Protein AF-A0A257JCN0-F1 (afdb_monomer)

Radius of gyration: 18.9 Å; Cα contacts (8 Å, |Δi|>4): 172; chains: 1; bounding box: 42×59×47 Å

Foldseek 3Di:
DVVVVDDDDDQAQACQLVVQCVVCCVPQNNPVSLVVLLVVLLVLQLVLLQLLCCLVPVGRDPVSVVCSVCLPPPCSVVPLSLLSNLNSLLSNLNSVLSNCPVPDLVVSLVSLQVSLSNSSSSHVVSLVVSLVVVLVVLVVVDPDPVVSVVSSVSSCNVVVSVVVCLVPPPVVPVVVVPDDD

Sequence (181 aa):
LSQYYAFDWHVTGNLGADLLMLLLGPMLGTEKAAYLIAALIPPVMVWGIYRLSRALYGQVQAPAYVAIILVWSFTFHHGFINWWLGMALVFHVVAIWVDIRGAPVVWRSIYAFFAALLVWLCHTSAWGVLGLIVAGIGFAERKSFVRFCVSMLPWAAPILPMLIWRVTKGGGVLAQNWWPM

Solvent-accessible surface area (backbone atoms only — not comparable to full-atom values): 9775 Å² total; per-residue (Å²): 115,68,81,82,71,54,88,77,91,68,97,44,50,65,37,40,57,56,56,51,39,70,64,36,21,86,78,57,37,62,67,56,30,50,51,50,54,60,66,48,36,54,62,49,26,49,50,12,44,41,45,28,33,24,50,76,66,76,41,74,46,74,67,53,65,59,53,49,67,61,66,73,33,74,58,56,79,70,63,45,54,28,45,48,47,7,47,21,46,33,31,42,51,53,18,50,57,52,66,47,65,86,51,58,68,68,60,51,43,53,49,35,26,55,49,28,38,56,25,18,30,10,9,49,69,29,31,53,53,41,50,52,53,53,48,50,53,45,57,76,70,49,90,43,71,67,61,41,58,60,68,46,53,33,53,49,46,49,54,57,61,53,50,54,47,31,75,75,74,57,53,65,61,58,57,64,75,72,51,89,126

Secondary structure (DSSP, 8-state):
-GGGSS------TT-HHHHHHHHHHHHH-HHHHHHHHHHHHHHHHHHHHHHHHHHHHSS--HHHHHHGGGGG-HHHHTT-HHHHHHHHHHHHHHHHHHHTTTS-HHHHHHHHHHHHHHHHHH-HHHHHHHHHHHHHHHHHT-S-HHHHHHHHGGGGTTHHHHHHHHHHHTHHHHHHHHS--

pLDDT: mean 90.05, std 13.77, range [45.53, 98.69]

Structure (mmCIF, N/CA/C/O backbone):
data_AF-A0A257JCN0-F1
#
_entry.id   AF-A0A257JCN0-F1
#
loop_
_atom_site.group_PDB
_atom_site.id
_atom_site.type_symbol
_atom_site.label_atom_id
_atom_site.label_alt_id
_atom_site.label_comp_id
_atom_site.label_asym_id
_atom_site.label_entity_id
_atom_site.label_seq_id
_atom_site.pdbx_PDB_ins_code
_atom_site.Cartn_x
_atom_site.Cartn_y
_atom_site.Cartn_z
_atom_site.occupancy
_atom_site.B_iso_or_equiv
_atom_site.auth_seq_id
_atom_site.auth_comp_id
_atom_site.auth_asym_id
_atom_site.auth_atom_id
_atom_site.pdbx_PDB_model_num
ATOM 1 N N . LEU A 1 1 ? 23.794 18.287 -24.861 1.00 64.06 1 LEU A N 1
ATOM 2 C CA . LEU A 1 1 ? 22.548 17.479 -24.852 1.00 64.06 1 LEU A CA 1
ATOM 3 C C . LEU A 1 1 ? 22.565 16.394 -23.777 1.00 64.06 1 LEU A C 1
ATOM 5 O O . LEU A 1 1 ? 21.585 16.308 -23.057 1.00 64.06 1 LEU A O 1
ATOM 9 N N . SER A 1 2 ? 23.659 15.640 -23.596 1.00 60.66 2 SER A N 1
ATOM 10 C CA . SER A 1 2 ? 23.790 14.606 -22.545 1.00 60.66 2 SER A CA 1
ATOM 11 C C . SER A 1 2 ? 23.424 15.074 -21.130 1.00 60.66 2 SER A C 1
ATOM 13 O O . SER A 1 2 ? 22.807 14.318 -20.397 1.00 60.66 2 SER A O 1
ATOM 15 N N . GLN A 1 3 ? 23.711 16.328 -20.769 1.00 61.34 3 GLN A N 1
ATOM 16 C CA . GLN A 1 3 ? 23.328 16.910 -19.473 1.00 61.34 3 GLN A CA 1
ATOM 17 C C . GLN A 1 3 ? 21.808 16.962 -19.216 1.00 61.34 3 GLN A C 1
ATOM 19 O O . GLN A 1 3 ? 21.393 16.909 -18.069 1.00 61.34 3 GLN A O 1
ATOM 24 N N . TYR A 1 4 ? 20.981 17.043 -20.267 1.00 61.22 4 TYR A N 1
ATOM 25 C CA . TYR A 1 4 ? 19.513 17.027 -20.154 1.00 61.22 4 TYR A CA 1
ATOM 26 C C . TYR A 1 4 ? 18.938 15.603 -20.103 1.00 61.22 4 TYR A C 1
ATOM 28 O O . TYR A 1 4 ? 17.770 15.431 -19.776 1.00 61.22 4 TYR A O 1
ATOM 36 N N . TYR A 1 5 ? 19.756 14.596 -20.421 1.00 58.31 5 TYR A N 1
ATOM 37 C CA . TYR A 1 5 ? 19.429 13.169 -20.318 1.00 58.31 5 TYR A CA 1
ATOM 38 C C . TYR A 1 5 ? 20.211 12.480 -19.188 1.00 58.31 5 TYR A C 1
ATOM 40 O O . TYR A 1 5 ? 20.154 11.260 -19.048 1.00 58.31 5 TYR A O 1
ATOM 48 N N . ALA A 1 6 ? 20.969 13.247 -18.398 1.00 64.06 6 ALA A N 1
ATOM 49 C CA . ALA A 1 6 ? 21.682 12.737 -17.243 1.00 64.06 6 ALA A CA 1
ATOM 50 C C . ALA A 1 6 ? 20.665 12.406 -16.148 1.00 64.06 6 ALA A C 1
ATOM 52 O O . ALA A 1 6 ? 19.801 13.218 -15.817 1.00 64.06 6 ALA A O 1
ATOM 53 N N . PHE A 1 7 ? 20.759 11.197 -15.608 1.00 62.09 7 PHE A N 1
ATOM 54 C CA . PHE A 1 7 ? 19.850 10.726 -14.576 1.00 62.09 7 PHE A CA 1
ATOM 55 C C . PHE A 1 7 ? 20.178 11.415 -13.241 1.00 62.09 7 PHE A C 1
ATOM 57 O O . PHE A 1 7 ? 21.239 11.168 -12.667 1.00 62.09 7 PHE A O 1
ATOM 64 N N . ASP A 1 8 ? 19.283 12.272 -12.744 1.00 67.38 8 ASP A N 1
ATOM 65 C CA . ASP A 1 8 ? 19.373 12.875 -11.406 1.00 67.38 8 ASP A CA 1
ATOM 66 C C . ASP A 1 8 ? 18.420 12.119 -10.464 1.00 67.38 8 ASP A C 1
ATOM 68 O O . ASP A 1 8 ? 17.203 12.130 -10.650 1.00 67.38 8 ASP A O 1
ATOM 72 N N . TRP A 1 9 ? 18.978 11.398 -9.487 1.00 72.38 9 TRP A N 1
ATOM 73 C CA . TRP A 1 9 ? 18.198 10.584 -8.553 1.00 72.38 9 TRP A CA 1
ATOM 74 C C . TRP A 1 9 ? 17.480 11.467 -7.535 1.00 72.38 9 TRP A C 1
ATOM 76 O O . TRP A 1 9 ? 18.115 12.137 -6.716 1.00 72.38 9 TRP A O 1
ATOM 86 N N . HIS A 1 10 ? 16.149 11.373 -7.494 1.00 74.44 10 HIS A N 1
ATOM 87 C CA . HIS A 1 10 ? 15.343 11.982 -6.436 1.00 74.44 10 HIS A CA 1
ATOM 88 C C . HIS A 1 10 ? 14.407 10.972 -5.793 1.00 74.44 10 HIS A C 1
ATOM 90 O O . HIS A 1 10 ? 13.666 10.255 -6.463 1.00 74.44 10 HIS A O 1
ATOM 96 N N . VAL A 1 11 ? 14.387 10.980 -4.462 1.00 81.25 11 VAL A N 1
ATOM 97 C CA . VAL A 1 11 ? 13.398 10.230 -3.690 1.00 81.25 11 VAL A CA 1
ATOM 98 C C . VAL A 1 11 ? 12.061 10.957 -3.806 1.00 81.25 11 VAL A C 1
ATOM 100 O O . VAL A 1 11 ? 11.826 11.964 -3.140 1.00 81.25 11 VAL A O 1
ATOM 103 N N . THR A 1 12 ? 11.198 10.464 -4.690 1.00 84.50 12 THR A N 1
ATOM 104 C CA . THR A 1 12 ? 9.873 11.036 -4.960 1.00 84.50 12 THR A CA 1
ATOM 105 C C . THR A 1 12 ? 8.801 9.953 -4.912 1.00 84.50 12 THR A C 1
ATOM 107 O O . THR A 1 12 ? 9.095 8.760 -5.000 1.00 84.50 12 THR A O 1
ATOM 110 N N . GLY A 1 13 ? 7.539 10.363 -4.764 1.00 82.00 13 GLY A N 1
ATOM 111 C CA . GLY A 1 13 ? 6.402 9.444 -4.702 1.00 82.00 13 GLY A CA 1
ATOM 112 C C . GLY A 1 13 ? 5.951 8.944 -6.074 1.00 82.00 13 GLY A C 1
ATOM 113 O O . GLY A 1 13 ? 4.776 9.113 -6.410 1.00 82.00 13 GLY A O 1
ATOM 114 N N . ASN A 1 14 ? 6.904 8.444 -6.864 1.00 91.38 14 ASN A N 1
ATOM 115 C CA . ASN A 1 14 ? 6.740 7.832 -8.185 1.00 91.38 14 ASN A CA 1
ATOM 116 C C . ASN A 1 14 ? 7.995 7.019 -8.586 1.00 91.38 14 ASN A C 1
ATOM 118 O O . ASN A 1 14 ? 8.331 6.966 -9.761 1.00 91.38 14 ASN A O 1
ATOM 122 N N . LEU A 1 15 ? 8.724 6.459 -7.612 1.00 92.06 15 LEU A N 1
ATOM 123 C CA . LEU A 1 15 ? 10.021 5.789 -7.799 1.00 92.06 15 LEU A CA 1
ATOM 124 C C . LEU A 1 15 ? 9.916 4.251 -7.775 1.00 92.06 15 LEU A C 1
ATOM 126 O O . LEU A 1 15 ? 10.891 3.554 -8.036 1.00 92.06 15 LEU A O 1
ATOM 130 N N . GLY A 1 16 ? 8.760 3.690 -7.413 1.00 93.19 16 GLY A N 1
ATOM 131 C CA . GLY A 1 16 ? 8.606 2.249 -7.177 1.00 93.19 16 GLY A CA 1
ATOM 132 C C . GLY A 1 16 ? 9.030 1.380 -8.366 1.00 93.19 16 GLY A C 1
ATOM 133 O O . GLY A 1 16 ? 9.848 0.474 -8.213 1.00 93.19 16 GLY A O 1
ATOM 134 N N . ALA A 1 17 ? 8.510 1.673 -9.556 1.00 93.62 17 ALA A N 1
ATOM 135 C CA . ALA A 1 17 ? 8.853 0.962 -10.783 1.00 93.62 17 ALA A CA 1
ATOM 136 C C . ALA A 1 17 ? 10.321 1.173 -11.186 1.00 93.62 17 ALA A C 1
ATOM 138 O O . ALA A 1 17 ? 10.959 0.232 -11.654 1.00 93.62 17 ALA A O 1
ATOM 139 N N . ASP A 1 18 ? 10.881 2.361 -10.950 1.00 92.75 18 ASP A N 1
ATOM 140 C CA . ASP A 1 18 ? 12.287 2.669 -11.222 1.00 92.75 18 ASP A CA 1
ATOM 141 C C . ASP A 1 18 ? 13.232 1.853 -10.332 1.00 92.75 18 ASP A C 1
ATOM 143 O O . ASP A 1 18 ? 14.237 1.331 -10.810 1.00 92.75 18 ASP A O 1
ATOM 147 N N . LEU A 1 19 ? 12.890 1.659 -9.052 1.00 93.75 19 LEU A N 1
ATOM 148 C CA . LEU A 1 19 ? 13.652 0.782 -8.154 1.00 93.75 19 LEU A CA 1
ATOM 149 C C . LEU A 1 19 ? 13.601 -0.677 -8.615 1.00 93.75 19 LEU A C 1
ATOM 151 O O . LEU A 1 19 ? 14.616 -1.370 -8.583 1.00 93.75 19 LEU A O 1
ATOM 155 N N . LEU A 1 20 ? 12.441 -1.147 -9.083 1.00 95.00 20 LEU A N 1
ATOM 156 C CA . LEU A 1 20 ? 12.334 -2.480 -9.679 1.00 95.00 20 LEU A CA 1
ATOM 157 C C . LEU A 1 20 ? 13.158 -2.580 -10.967 1.00 95.00 20 LEU A C 1
ATOM 159 O O . LEU A 1 20 ? 13.796 -3.604 -11.203 1.00 95.00 20 LEU A O 1
ATOM 163 N N . MET A 1 21 ? 13.192 -1.520 -11.775 1.00 93.94 21 MET A N 1
ATOM 164 C CA . MET A 1 21 ? 14.004 -1.456 -12.986 1.00 93.94 21 MET A CA 1
ATOM 165 C C . MET A 1 21 ? 15.503 -1.465 -12.675 1.00 93.94 21 MET A C 1
ATOM 167 O O . MET A 1 21 ? 16.260 -2.125 -13.377 1.00 93.94 21 MET A O 1
ATOM 171 N N . LEU A 1 22 ? 15.942 -0.805 -11.601 1.00 92.75 22 LEU A N 1
ATOM 172 C CA . LEU A 1 22 ? 17.336 -0.849 -11.155 1.00 92.75 22 LEU A CA 1
ATOM 173 C C . LEU A 1 22 ? 17.783 -2.284 -10.833 1.00 92.75 22 LEU A C 1
ATOM 175 O O . LEU A 1 22 ? 18.927 -2.648 -11.096 1.00 92.75 22 LEU A O 1
ATOM 179 N N . LEU A 1 23 ? 16.874 -3.102 -10.295 1.00 93.06 23 LEU A N 1
ATOM 180 C CA . LEU A 1 23 ? 17.137 -4.502 -9.961 1.00 93.06 23 LEU A CA 1
ATOM 181 C C . LEU A 1 23 ? 17.033 -5.428 -11.183 1.00 93.06 23 LEU A C 1
ATOM 183 O O . LEU A 1 23 ? 17.902 -6.268 -11.400 1.00 93.06 23 LEU A O 1
ATOM 187 N N . LEU A 1 24 ? 15.973 -5.289 -11.981 1.00 94.56 24 LEU A N 1
ATOM 188 C CA . LEU A 1 24 ? 15.640 -6.222 -13.065 1.00 94.56 24 LEU A CA 1
ATOM 189 C C . LEU A 1 24 ? 16.265 -5.843 -14.412 1.00 94.56 24 LEU A C 1
ATOM 191 O O . LEU A 1 24 ? 16.551 -6.721 -15.228 1.00 94.56 24 LEU A O 1
ATOM 195 N N . GLY A 1 25 ? 16.489 -4.554 -14.655 1.00 93.69 25 GLY A N 1
ATOM 196 C CA . GLY A 1 25 ? 17.044 -4.014 -15.895 1.00 93.69 25 GLY A CA 1
ATOM 197 C C . GLY A 1 25 ? 18.409 -4.608 -16.254 1.00 93.69 25 GLY A C 1
ATOM 198 O O . GLY A 1 25 ? 18.555 -5.081 -17.381 1.00 93.69 25 GLY A O 1
ATOM 199 N N . PRO A 1 26 ? 19.383 -4.689 -15.324 1.00 94.31 26 PRO A N 1
ATOM 200 C CA . PRO A 1 26 ? 20.671 -5.333 -15.589 1.00 94.31 26 PRO A CA 1
ATOM 201 C C . PRO A 1 26 ? 20.565 -6.826 -15.938 1.00 94.31 26 PRO A C 1
ATOM 203 O O . PRO A 1 26 ? 21.426 -7.352 -16.635 1.00 94.31 26 PRO A O 1
ATOM 206 N N . MET A 1 27 ? 19.521 -7.513 -15.462 1.00 95.81 27 MET A N 1
ATOM 207 C CA . MET A 1 27 ? 19.345 -8.958 -15.650 1.00 95.81 27 MET A CA 1
ATOM 208 C C . MET A 1 27 ? 18.588 -9.306 -16.937 1.00 95.81 27 MET A C 1
ATOM 210 O O . MET A 1 27 ? 18.884 -10.312 -17.577 1.00 95.81 27 MET A O 1
ATOM 214 N N . LEU A 1 28 ? 17.582 -8.506 -17.299 1.00 95.38 28 LEU A N 1
ATOM 215 C CA . LEU A 1 28 ? 16.629 -8.824 -18.370 1.00 95.38 28 LEU A CA 1
ATOM 216 C C . LEU A 1 28 ? 16.710 -7.862 -19.563 1.00 95.38 28 LEU A C 1
ATOM 218 O O . LEU A 1 28 ? 16.151 -8.153 -20.622 1.00 95.38 28 LEU A O 1
ATOM 222 N N . GLY A 1 29 ? 17.391 -6.728 -19.402 1.00 94.69 29 GLY A N 1
ATOM 223 C CA . GLY A 1 29 ? 17.271 -5.571 -20.282 1.00 9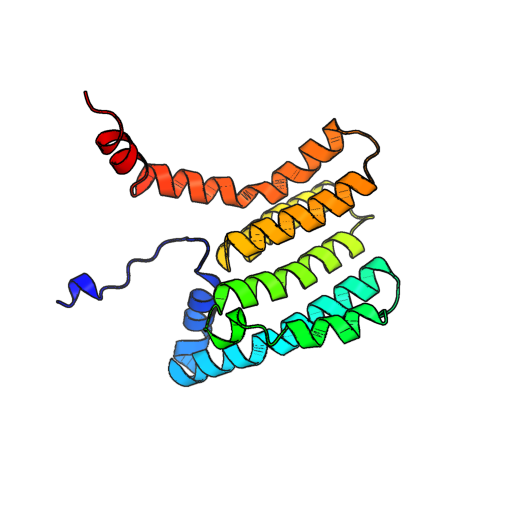4.69 29 GLY A CA 1
ATOM 224 C C . GLY A 1 29 ? 16.002 -4.761 -19.993 1.00 94.69 29 GLY A C 1
ATOM 225 O O . GLY A 1 29 ? 15.015 -5.275 -19.463 1.00 94.69 29 GLY A O 1
ATOM 226 N N . THR A 1 30 ? 16.022 -3.480 -20.363 1.00 91.88 30 THR A N 1
ATOM 227 C CA . THR A 1 30 ? 14.970 -2.505 -20.023 1.00 91.88 30 THR A CA 1
ATOM 228 C C . THR A 1 30 ? 13.579 -2.930 -20.493 1.00 91.88 30 THR A C 1
ATOM 230 O O . THR A 1 30 ? 12.626 -2.886 -19.721 1.00 91.88 30 THR A O 1
ATOM 233 N N . GLU A 1 31 ? 13.454 -3.377 -21.744 1.00 95.56 31 GLU A N 1
ATOM 234 C CA . GLU A 1 31 ? 12.159 -3.719 -22.341 1.00 95.56 31 GLU A CA 1
ATOM 235 C C . GLU A 1 31 ? 11.509 -4.934 -21.658 1.00 95.56 31 GLU A C 1
ATOM 237 O O . GLU A 1 31 ? 10.364 -4.865 -21.211 1.00 95.56 31 GLU A O 1
ATOM 242 N N . LYS A 1 32 ? 12.250 -6.039 -21.501 1.00 97.06 32 LYS A N 1
ATOM 243 C CA . LYS A 1 32 ? 11.726 -7.251 -20.851 1.00 97.06 32 LYS A CA 1
ATOM 244 C C . LYS A 1 32 ? 11.427 -7.018 -19.374 1.00 97.06 32 LYS A C 1
ATOM 246 O O . LYS A 1 32 ? 10.422 -7.524 -18.879 1.00 97.06 32 LYS A O 1
ATOM 251 N N . ALA A 1 33 ? 12.265 -6.247 -18.678 1.00 96.56 33 ALA A N 1
ATOM 252 C CA . ALA A 1 33 ? 12.007 -5.862 -17.296 1.00 96.56 33 ALA A CA 1
ATOM 253 C C . ALA A 1 33 ? 10.715 -5.039 -17.178 1.00 96.56 33 ALA A C 1
ATOM 255 O O . ALA A 1 33 ? 9.897 -5.323 -16.305 1.00 96.56 33 ALA A O 1
ATOM 256 N N . ALA A 1 34 ? 10.481 -4.082 -18.084 1.00 94.94 34 ALA A N 1
ATOM 257 C CA . ALA A 1 34 ? 9.262 -3.275 -18.090 1.00 94.94 34 ALA A CA 1
ATOM 258 C C . ALA A 1 34 ? 8.010 -4.136 -18.313 1.00 94.94 34 ALA A C 1
ATOM 260 O O . ALA A 1 34 ? 7.046 -4.021 -17.552 1.00 94.94 34 ALA A O 1
ATOM 261 N N . TYR A 1 35 ? 8.044 -5.047 -19.293 1.00 96.00 35 TYR A N 1
ATOM 262 C CA . TYR A 1 35 ? 6.941 -5.983 -19.526 1.00 96.00 35 TYR A CA 1
ATOM 263 C C . TYR A 1 35 ? 6.692 -6.891 -18.327 1.00 96.00 35 TYR A C 1
ATOM 265 O O . TYR A 1 35 ? 5.541 -7.083 -17.945 1.00 96.00 35 TYR A O 1
ATOM 273 N N . LEU A 1 36 ? 7.749 -7.423 -17.708 1.00 97.19 36 LEU A N 1
ATOM 274 C CA . LEU A 1 36 ? 7.618 -8.284 -16.537 1.00 97.19 36 LEU A CA 1
ATOM 275 C C . LEU A 1 36 ? 6.982 -7.535 -15.360 1.00 97.19 36 LEU A C 1
ATOM 277 O O . LEU A 1 36 ? 6.044 -8.046 -14.754 1.00 97.19 36 LEU A O 1
ATOM 281 N N . ILE A 1 37 ? 7.447 -6.318 -15.061 1.00 96.25 37 ILE A N 1
ATOM 282 C CA . ILE A 1 37 ? 6.874 -5.481 -13.998 1.00 96.25 37 ILE A CA 1
ATOM 283 C C . ILE A 1 37 ? 5.389 -5.225 -14.278 1.00 96.25 37 ILE A C 1
ATOM 285 O O . ILE A 1 37 ? 4.552 -5.481 -13.413 1.00 96.25 37 ILE A O 1
ATOM 289 N N . ALA A 1 38 ? 5.046 -4.780 -15.490 1.00 95.62 38 ALA A N 1
ATOM 290 C CA . ALA A 1 38 ? 3.661 -4.510 -15.869 1.00 95.62 38 ALA A CA 1
ATOM 291 C C . ALA A 1 38 ? 2.776 -5.766 -15.782 1.00 95.62 38 ALA A C 1
ATOM 293 O O . ALA A 1 38 ? 1.667 -5.700 -15.255 1.00 95.62 38 ALA A O 1
ATOM 294 N N . ALA A 1 39 ? 3.278 -6.918 -16.236 1.00 96.38 39 ALA A N 1
ATOM 295 C CA . ALA A 1 39 ? 2.556 -8.189 -16.220 1.00 96.38 39 ALA A CA 1
ATOM 296 C C . ALA A 1 39 ? 2.327 -8.738 -14.802 1.00 96.38 39 ALA A C 1
ATOM 298 O O . ALA A 1 39 ? 1.318 -9.399 -14.558 1.00 96.38 39 ALA A O 1
ATOM 299 N N . LEU A 1 40 ? 3.235 -8.465 -13.859 1.00 97.31 40 LEU A N 1
ATOM 300 C CA . LEU A 1 40 ? 3.129 -8.943 -12.478 1.00 97.31 40 LEU A CA 1
ATOM 301 C C . LEU A 1 40 ? 2.187 -8.104 -11.607 1.00 97.31 40 LEU A C 1
ATOM 303 O O . LEU A 1 40 ? 1.664 -8.616 -10.618 1.00 97.31 40 LEU A O 1
ATOM 307 N N . ILE A 1 41 ? 1.928 -6.842 -11.950 1.00 97.25 41 ILE A N 1
ATOM 308 C CA . ILE A 1 41 ? 1.086 -5.974 -11.115 1.00 97.25 41 ILE A CA 1
ATOM 309 C C . ILE A 1 41 ? -0.357 -6.499 -10.974 1.00 97.25 41 ILE A C 1
ATOM 311 O O . ILE A 1 41 ? -0.816 -6.602 -9.832 1.00 97.25 41 ILE A O 1
ATOM 315 N N . PRO A 1 42 ? -1.081 -6.883 -12.048 1.00 96.69 42 PRO A N 1
ATOM 316 C CA . PRO A 1 42 ? -2.436 -7.418 -11.923 1.00 96.69 42 PRO A CA 1
ATOM 317 C C . PRO A 1 42 ? -2.558 -8.650 -11.011 1.00 96.69 42 PRO A C 1
ATOM 319 O O . PRO A 1 42 ? -3.380 -8.605 -10.091 1.00 96.69 42 PRO A O 1
ATOM 322 N N . PRO A 1 43 ? -1.764 -9.734 -11.167 1.00 97.56 43 PRO A N 1
ATOM 323 C CA . PRO A 1 43 ? -1.883 -10.887 -10.277 1.00 97.56 43 PRO A CA 1
ATOM 324 C C . PRO A 1 43 ? -1.507 -10.556 -8.827 1.00 97.56 43 PRO A C 1
ATOM 326 O O . PRO A 1 43 ? -2.160 -11.061 -7.912 1.00 97.56 43 PRO A O 1
ATOM 329 N N . VAL A 1 44 ? -0.528 -9.671 -8.591 1.00 98.12 44 VAL A N 1
ATOM 330 C CA . VAL A 1 44 ? -0.209 -9.191 -7.234 1.00 98.12 44 VAL A CA 1
ATOM 331 C C . VAL A 1 44 ? -1.393 -8.423 -6.644 1.00 98.12 44 VAL A C 1
ATOM 333 O O . VAL A 1 44 ? -1.779 -8.673 -5.505 1.00 98.12 44 VAL A O 1
ATOM 336 N N . MET A 1 45 ? -2.045 -7.554 -7.420 1.00 98.06 45 MET A N 1
ATOM 337 C CA . MET A 1 45 ? -3.227 -6.831 -6.953 1.00 98.06 45 MET A CA 1
ATOM 338 C C . MET A 1 45 ? -4.389 -7.770 -6.616 1.00 98.06 45 MET A C 1
ATOM 340 O O . MET A 1 45 ? -4.976 -7.647 -5.541 1.00 98.06 45 MET A O 1
ATOM 344 N N . VAL A 1 46 ? -4.705 -8.725 -7.497 1.00 98.19 46 VAL A N 1
ATOM 345 C CA . VAL A 1 46 ? -5.762 -9.725 -7.264 1.00 98.19 46 VAL A CA 1
ATOM 346 C C . VAL A 1 46 ? -5.476 -10.516 -5.988 1.00 98.19 46 VAL A C 1
ATOM 348 O O . VAL A 1 46 ? -6.358 -10.690 -5.144 1.00 98.19 46 VAL A O 1
ATOM 351 N N . TRP A 1 47 ? -4.226 -10.935 -5.793 1.00 98.12 47 TRP A N 1
ATOM 352 C CA . TRP A 1 47 ? -3.818 -11.612 -4.569 1.00 98.12 47 TRP A CA 1
ATOM 353 C C . TRP A 1 47 ? -3.997 -10.727 -3.329 1.00 98.12 47 TRP A C 1
ATOM 355 O O . TRP A 1 47 ? -4.507 -11.197 -2.308 1.00 98.12 47 TRP A O 1
ATOM 365 N N . GLY A 1 48 ? -3.636 -9.447 -3.413 1.00 98.19 48 GLY A N 1
ATOM 366 C CA . GLY A 1 48 ? -3.869 -8.460 -2.361 1.00 98.19 48 GLY A CA 1
ATOM 367 C C . GLY A 1 48 ? -5.346 -8.323 -1.995 1.00 98.19 48 GLY A C 1
ATOM 368 O O . GLY A 1 48 ? -5.684 -8.386 -0.812 1.00 98.19 48 GLY A O 1
ATOM 369 N N . ILE A 1 49 ? -6.231 -8.206 -2.989 1.00 98.12 49 ILE A N 1
ATOM 370 C CA . ILE A 1 49 ? -7.689 -8.117 -2.798 1.00 98.12 49 ILE A CA 1
ATOM 371 C C . ILE A 1 49 ? -8.205 -9.346 -2.036 1.00 98.12 49 ILE A C 1
ATOM 373 O O . ILE A 1 49 ? -8.925 -9.215 -1.041 1.00 98.12 49 ILE A O 1
ATOM 377 N N . TYR A 1 50 ? -7.795 -10.548 -2.448 1.00 98.31 50 TYR A N 1
ATOM 378 C CA . TYR A 1 50 ? -8.197 -11.787 -1.778 1.00 98.31 50 TYR A CA 1
ATOM 379 C C . TYR A 1 50 ? -7.654 -11.880 -0.354 1.00 98.31 50 TYR A C 1
ATOM 381 O O . TYR A 1 50 ? -8.383 -12.280 0.557 1.00 98.31 50 TYR A O 1
ATOM 389 N N . ARG A 1 51 ? -6.395 -11.483 -0.136 1.00 98.12 51 ARG A N 1
ATOM 390 C CA . ARG A 1 51 ? -5.799 -11.429 1.203 1.00 98.12 51 ARG A CA 1
ATOM 391 C C . ARG A 1 51 ? -6.558 -10.479 2.119 1.00 98.12 51 ARG A C 1
ATOM 393 O O . ARG A 1 51 ? -6.869 -10.871 3.237 1.00 98.12 51 ARG A O 1
ATOM 400 N N . LEU A 1 52 ? -6.908 -9.284 1.646 1.00 97.56 52 LEU A N 1
ATOM 401 C CA . LEU A 1 52 ? -7.673 -8.321 2.434 1.00 97.56 52 LEU A CA 1
ATOM 402 C C . LEU A 1 52 ? -9.064 -8.855 2.791 1.00 97.56 52 LEU A C 1
ATOM 404 O O . LEU A 1 52 ? -9.481 -8.756 3.943 1.00 97.56 52 LEU A O 1
ATOM 408 N N . SER A 1 53 ? -9.764 -9.472 1.834 1.00 97.75 53 SER A N 1
ATOM 409 C CA . SER A 1 53 ? -11.062 -10.097 2.110 1.00 97.75 53 SER A CA 1
ATOM 410 C C . SER A 1 53 ? -10.952 -11.169 3.194 1.00 97.75 53 SER A C 1
ATOM 412 O O . SER A 1 53 ? -11.765 -11.199 4.115 1.00 97.75 53 SER A O 1
ATOM 414 N N . ARG A 1 54 ? -9.939 -12.039 3.111 1.00 97.69 54 ARG A N 1
ATOM 415 C CA . ARG A 1 54 ? -9.713 -13.084 4.117 1.00 97.69 54 ARG A CA 1
ATOM 416 C C . ARG A 1 54 ? -9.362 -12.504 5.482 1.00 97.69 54 ARG A C 1
ATOM 418 O O . ARG A 1 54 ? -9.883 -12.998 6.473 1.00 97.69 54 ARG A O 1
ATOM 425 N N . ALA A 1 55 ? -8.537 -11.463 5.531 1.00 96.88 55 ALA A N 1
ATOM 426 C CA . ALA A 1 55 ? -8.167 -10.800 6.778 1.00 96.88 55 ALA A CA 1
ATOM 427 C C . ALA A 1 55 ? -9.392 -10.191 7.487 1.00 96.88 55 ALA A 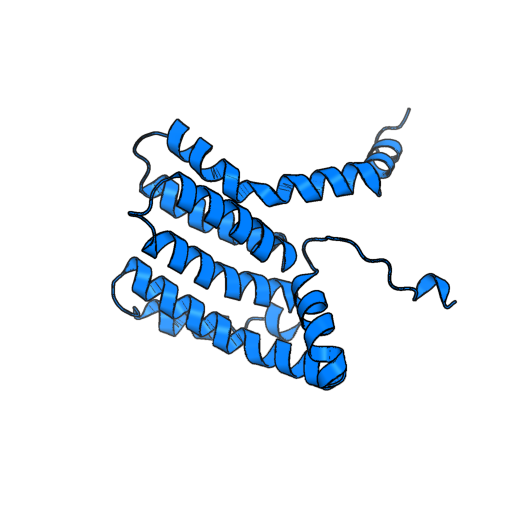C 1
ATOM 429 O O . ALA A 1 55 ? -9.512 -10.266 8.706 1.00 96.88 55 ALA A O 1
ATOM 430 N N . LEU A 1 56 ? -10.331 -9.614 6.727 1.00 94.88 56 LEU A N 1
ATOM 431 C CA . LEU A 1 56 ? -11.534 -8.985 7.284 1.00 94.88 56 LEU A CA 1
ATOM 432 C C . LEU A 1 56 ? -12.645 -9.984 7.639 1.00 94.88 56 LEU A C 1
ATOM 434 O O . LEU A 1 56 ? -13.346 -9.779 8.626 1.00 94.88 56 LEU A O 1
ATOM 438 N N . TYR A 1 57 ? -12.827 -11.037 6.838 1.00 95.62 57 TYR A N 1
ATOM 439 C CA . TYR A 1 57 ? -14.017 -11.898 6.907 1.00 95.62 57 TYR A CA 1
ATOM 440 C C . TYR A 1 57 ? -13.720 -13.393 7.099 1.00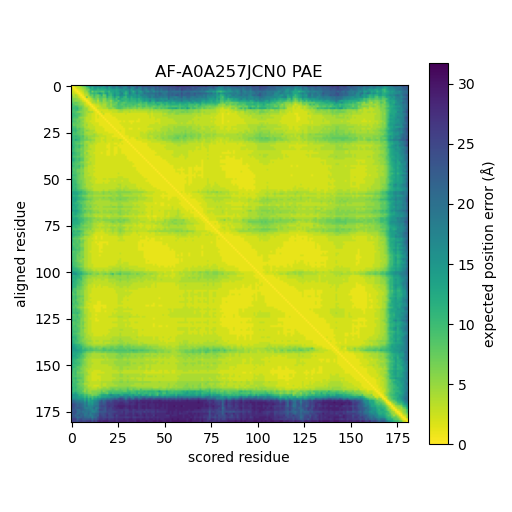 95.62 57 TYR A C 1
ATOM 442 O O . TYR A 1 57 ? -14.637 -14.208 7.028 1.00 95.62 57 TYR A O 1
ATOM 450 N N . GLY A 1 58 ? -12.456 -13.792 7.252 1.00 96.75 58 GLY A N 1
ATOM 451 C CA . GLY A 1 58 ? -12.018 -15.194 7.347 1.00 96.75 58 GLY A CA 1
ATOM 452 C C . GLY A 1 58 ? -12.019 -15.971 6.021 1.00 96.75 58 GLY A C 1
ATOM 453 O O . GLY A 1 58 ? -11.386 -17.020 5.920 1.00 96.75 58 GLY A O 1
ATOM 454 N N . GLN A 1 59 ? -12.668 -15.450 4.976 1.00 96.69 59 GLN A N 1
ATOM 455 C CA . GLN A 1 59 ? -12.789 -16.073 3.653 1.00 96.69 59 GLN A CA 1
ATOM 456 C C . GLN A 1 59 ? -12.814 -15.028 2.525 1.00 96.69 59 GLN A C 1
ATOM 458 O O . GLN A 1 59 ? -12.979 -13.828 2.766 1.00 96.69 59 GLN A O 1
ATOM 463 N N . VAL A 1 60 ? -12.633 -15.473 1.277 1.00 97.69 60 VAL A N 1
ATOM 464 C CA . VAL A 1 60 ? -12.766 -14.599 0.101 1.00 97.69 60 VAL A CA 1
ATOM 465 C C . VAL A 1 60 ? -14.254 -14.424 -0.201 1.00 97.69 60 VAL A C 1
ATOM 467 O O . VAL A 1 60 ? -14.938 -15.380 -0.546 1.00 97.69 60 VAL A O 1
ATOM 470 N N . GLN A 1 61 ? -14.760 -13.206 -0.029 1.00 97.00 61 GLN A N 1
ATOM 471 C CA . GLN A 1 61 ? -16.175 -12.883 -0.198 1.00 97.00 61 GLN A CA 1
ATOM 472 C C . GLN A 1 61 ? -16.514 -12.630 -1.671 1.00 97.00 61 GLN A C 1
ATOM 474 O O . GLN A 1 61 ? -15.662 -12.181 -2.437 1.00 97.00 61 GLN A O 1
ATOM 479 N N . ALA A 1 62 ? -17.781 -12.831 -2.056 1.00 96.38 62 ALA A N 1
ATOM 480 C CA . ALA A 1 62 ? -18.270 -12.586 -3.420 1.00 96.38 62 ALA A CA 1
ATOM 481 C C . ALA A 1 62 ? -17.835 -11.221 -4.017 1.00 96.38 62 ALA A C 1
ATOM 483 O O . ALA A 1 62 ? -17.350 -11.206 -5.151 1.00 96.38 62 ALA A O 1
ATOM 484 N N . PRO A 1 63 ? -17.884 -10.087 -3.279 1.00 95.31 63 PRO A N 1
ATOM 485 C CA . PRO A 1 63 ? -17.437 -8.796 -3.809 1.00 95.31 63 PRO A CA 1
ATOM 486 C C . PRO A 1 63 ? -15.953 -8.748 -4.194 1.00 95.31 63 PRO A C 1
ATOM 488 O O . PRO A 1 63 ? -15.588 -7.999 -5.095 1.00 95.31 63 PRO A O 1
ATOM 491 N N . ALA A 1 64 ? -15.093 -9.551 -3.558 1.00 95.50 64 ALA A N 1
ATOM 492 C CA . ALA A 1 64 ? -13.671 -9.606 -3.892 1.00 95.50 64 ALA A CA 1
ATOM 493 C C . ALA A 1 64 ? -13.442 -10.194 -5.293 1.00 95.50 64 ALA A C 1
ATOM 495 O O . ALA A 1 64 ? -12.553 -9.737 -6.006 1.00 95.50 64 ALA A O 1
ATOM 496 N N . TYR A 1 65 ? -14.273 -11.155 -5.708 1.00 94.94 65 TYR A N 1
ATOM 497 C CA . TYR A 1 65 ? -14.246 -11.699 -7.066 1.00 94.94 65 TYR A CA 1
ATOM 498 C C . TYR A 1 65 ? -14.763 -10.690 -8.089 1.00 94.94 65 TYR A C 1
ATOM 500 O O . TYR A 1 65 ? -14.203 -10.585 -9.170 1.00 94.94 65 TYR A O 1
ATOM 508 N N . VAL A 1 66 ? -15.786 -9.901 -7.751 1.00 95.06 66 VAL A N 1
ATOM 509 C CA . VAL A 1 66 ? -16.285 -8.838 -8.642 1.00 95.06 66 VAL A CA 1
ATOM 510 C C . VAL A 1 66 ? -15.239 -7.731 -8.816 1.00 95.06 66 VAL A C 1
ATOM 512 O O . VAL A 1 66 ? -15.031 -7.238 -9.924 1.00 95.06 66 VAL A O 1
ATOM 515 N N . ALA A 1 67 ? -14.530 -7.376 -7.741 1.00 93.94 67 ALA A N 1
ATOM 516 C CA . ALA A 1 67 ? -13.516 -6.325 -7.752 1.00 93.94 67 ALA A CA 1
ATOM 517 C C . ALA A 1 67 ? -12.354 -6.601 -8.720 1.00 93.94 67 ALA A C 1
ATOM 519 O O . ALA A 1 67 ? -11.737 -5.646 -9.190 1.00 93.94 67 ALA A O 1
ATOM 520 N N . ILE A 1 68 ? -12.072 -7.866 -9.067 1.00 94.25 68 ILE A N 1
ATOM 521 C CA . ILE A 1 68 ? -10.980 -8.184 -9.996 1.00 94.25 68 ILE A CA 1
ATOM 522 C C . ILE A 1 68 ? -11.213 -7.548 -11.368 1.00 94.25 68 ILE A C 1
ATOM 524 O O . ILE A 1 68 ? -10.257 -7.103 -11.976 1.00 94.25 68 ILE A O 1
ATOM 528 N N . ILE A 1 69 ? -12.458 -7.397 -11.833 1.00 92.88 69 ILE A N 1
ATOM 529 C CA . ILE A 1 69 ? -12.756 -6.786 -13.142 1.00 92.88 69 ILE A CA 1
ATOM 530 C C . ILE A 1 69 ? -12.193 -5.357 -13.217 1.00 92.88 69 ILE A C 1
ATOM 532 O O . ILE A 1 69 ? -11.714 -4.917 -14.261 1.00 92.88 69 ILE A O 1
ATOM 536 N N . LEU A 1 70 ? -12.172 -4.652 -12.083 1.00 92.88 70 LEU A N 1
ATOM 537 C CA . LEU A 1 70 ? -11.660 -3.289 -11.984 1.00 92.88 70 LEU A CA 1
ATOM 538 C C . LEU A 1 70 ? -10.133 -3.211 -12.045 1.00 92.88 70 LEU A C 1
ATOM 540 O O . LEU A 1 70 ? -9.616 -2.112 -12.217 1.00 92.88 70 LEU A O 1
ATOM 544 N N . VAL A 1 71 ? -9.410 -4.333 -11.939 1.00 94.25 71 VAL A N 1
ATOM 545 C CA . VAL A 1 71 ? -7.942 -4.364 -12.056 1.00 94.25 71 VAL A CA 1
ATOM 546 C C . VAL A 1 71 ? -7.488 -3.998 -13.480 1.00 94.25 71 VAL A C 1
ATOM 548 O O . VAL A 1 71 ? -6.400 -3.472 -13.678 1.00 94.25 71 VAL A O 1
ATOM 551 N N . TRP A 1 72 ? -8.356 -4.166 -14.478 1.00 91.00 72 TRP A N 1
ATOM 552 C CA . TRP A 1 72 ? -8.115 -3.782 -15.872 1.00 91.00 72 TRP A CA 1
ATOM 553 C C . TRP A 1 72 ? -8.702 -2.400 -16.183 1.00 91.00 72 TRP A C 1
ATOM 555 O O . TRP A 1 72 ? -9.314 -2.175 -17.225 1.00 91.00 72 TRP A O 1
ATOM 565 N N . SER A 1 73 ? -8.555 -1.453 -15.258 1.00 90.94 73 SER A N 1
ATOM 566 C CA . SER A 1 73 ? -9.136 -0.118 -15.409 1.00 90.94 73 SER A CA 1
ATOM 567 C C . SER A 1 73 ? -8.429 0.714 -16.493 1.00 90.94 73 SER A C 1
ATOM 569 O O . SER A 1 73 ? -7.325 0.397 -16.949 1.00 90.94 73 SER A O 1
ATOM 571 N N . PHE A 1 74 ? -9.060 1.826 -16.881 1.00 91.31 74 PHE A N 1
ATOM 572 C CA . PHE A 1 74 ? -8.490 2.842 -17.770 1.00 91.31 74 PHE A CA 1
ATOM 573 C C . PHE A 1 74 ? -7.051 3.229 -17.391 1.00 91.31 74 PHE A C 1
ATOM 575 O O . PHE A 1 74 ? -6.186 3.311 -18.262 1.00 91.31 74 PHE A O 1
ATOM 582 N N . THR A 1 75 ? -6.770 3.433 -16.099 1.00 90.19 75 THR A N 1
ATOM 583 C CA . THR A 1 75 ? -5.448 3.903 -15.660 1.00 90.19 75 THR A CA 1
ATOM 584 C C . THR A 1 75 ? -4.371 2.831 -15.812 1.00 90.19 75 THR A C 1
ATOM 586 O O . THR A 1 75 ? -3.204 3.173 -15.975 1.00 90.19 75 THR A O 1
ATOM 589 N N . PHE A 1 76 ? -4.729 1.542 -15.801 1.00 90.50 76 PHE A N 1
ATOM 590 C CA . PHE A 1 76 ? -3.754 0.476 -16.053 1.00 90.50 76 PHE A CA 1
ATOM 591 C C . PHE A 1 76 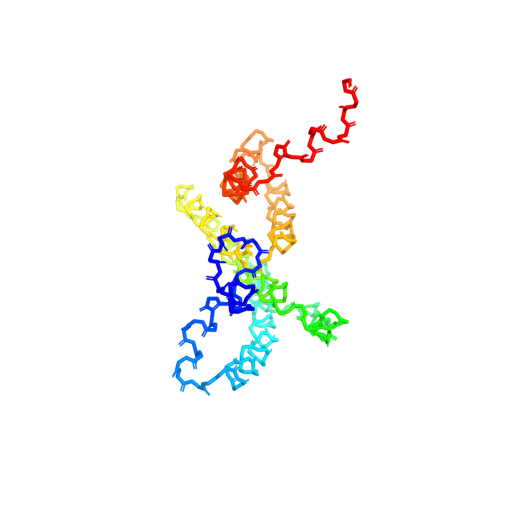? -3.349 0.484 -17.525 1.00 90.50 76 PHE A C 1
ATOM 593 O O . PHE A 1 76 ? -2.165 0.524 -17.850 1.00 90.50 76 PHE A O 1
ATOM 600 N N . HIS A 1 77 ? -4.345 0.563 -18.411 1.00 90.38 77 HIS A N 1
ATOM 601 C CA . HIS A 1 77 ? -4.142 0.606 -19.859 1.00 90.38 77 HIS A CA 1
ATOM 602 C C . HIS A 1 77 ? -3.347 1.831 -20.329 1.00 90.38 77 HIS A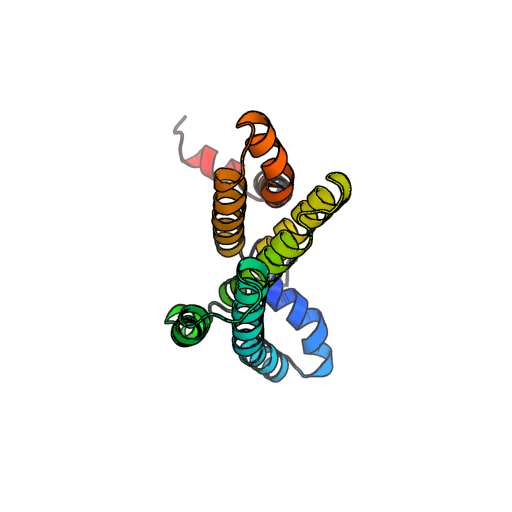 C 1
ATOM 604 O O . HIS A 1 77 ? -2.665 1.757 -21.344 1.00 90.38 77 HIS A O 1
ATOM 610 N N . HIS A 1 78 ? -3.391 2.937 -19.583 1.00 92.12 78 HIS A N 1
ATOM 611 C CA . HIS A 1 78 ? -2.628 4.153 -19.887 1.00 92.12 78 HIS A CA 1
ATOM 612 C C . HIS A 1 78 ? -1.235 4.189 -19.237 1.00 92.12 78 HIS A C 1
ATOM 614 O O . HIS A 1 78 ? -0.582 5.228 -19.246 1.00 92.12 78 HIS A O 1
ATOM 620 N N . GLY A 1 79 ? -0.763 3.077 -18.664 1.00 91.50 79 GLY A N 1
ATOM 621 C CA . GLY A 1 79 ? 0.619 2.961 -18.200 1.00 91.50 79 GLY A CA 1
ATOM 622 C C . GLY A 1 79 ? 0.917 3.670 -16.878 1.00 91.50 79 GLY A C 1
ATOM 623 O O . GLY A 1 79 ? 2.078 3.957 -16.595 1.00 91.50 79 GLY A O 1
ATOM 624 N N . PHE A 1 80 ? -0.086 3.916 -16.023 1.00 93.19 80 PHE A N 1
ATOM 625 C CA . PHE A 1 80 ? 0.124 4.448 -14.667 1.00 93.19 80 PHE A CA 1
ATOM 626 C C . PHE A 1 80 ? 0.705 3.374 -13.718 1.00 93.19 80 PHE A C 1
ATOM 628 O O . PHE A 1 80 ? 0.152 3.082 -12.657 1.00 93.19 80 PHE A O 1
ATOM 635 N N . ILE A 1 81 ? 1.826 2.759 -14.107 1.00 94.38 81 ILE A N 1
ATOM 636 C CA . ILE A 1 81 ? 2.432 1.574 -13.480 1.00 94.38 81 ILE A CA 1
ATOM 637 C C . ILE A 1 81 ? 2.713 1.790 -11.995 1.00 94.38 81 ILE A C 1
ATOM 639 O O . ILE A 1 81 ? 2.375 0.941 -11.178 1.00 94.38 81 ILE A O 1
ATOM 643 N N . ASN A 1 82 ? 3.261 2.944 -11.625 1.00 95.94 82 ASN A N 1
ATOM 644 C CA . ASN A 1 82 ? 3.573 3.279 -10.237 1.00 95.94 82 ASN A CA 1
ATOM 645 C C . ASN A 1 82 ? 2.323 3.400 -9.349 1.00 95.94 82 ASN A C 1
ATOM 647 O O . ASN A 1 82 ? 2.301 2.881 -8.232 1.00 95.94 82 ASN A O 1
ATOM 651 N N . TRP A 1 83 ? 1.250 4.016 -9.858 1.00 96.12 83 TRP A N 1
ATOM 652 C CA . TRP A 1 83 ? -0.049 4.043 -9.178 1.00 96.12 83 TRP A CA 1
ATOM 653 C C . TRP A 1 83 ? -0.593 2.629 -8.966 1.00 96.12 83 TRP A C 1
ATOM 655 O O . TRP A 1 83 ? -1.015 2.291 -7.861 1.00 96.12 83 TRP A O 1
ATOM 665 N N . TRP A 1 84 ? -0.539 1.786 -9.997 1.00 96.94 84 TRP A N 1
ATOM 666 C CA . TRP A 1 84 ? -1.037 0.413 -9.936 1.00 96.94 84 TRP A CA 1
ATOM 667 C C . TRP A 1 84 ? -0.214 -0.487 -9.016 1.00 96.94 84 TRP A C 1
ATOM 669 O O . TRP A 1 84 ? -0.788 -1.243 -8.232 1.00 96.94 84 TRP A O 1
ATOM 679 N N . LEU A 1 85 ? 1.111 -0.351 -9.042 1.00 97.75 85 LEU A N 1
ATOM 680 C CA . LEU A 1 85 ? 2.015 -0.990 -8.090 1.00 97.75 85 LEU A CA 1
ATOM 681 C C . LEU A 1 85 ? 1.691 -0.548 -6.656 1.00 97.75 85 LEU A C 1
ATOM 683 O O . LEU A 1 85 ? 1.530 -1.389 -5.772 1.00 97.75 85 LEU A O 1
ATOM 687 N N . GLY A 1 86 ? 1.514 0.757 -6.434 1.00 97.94 86 GLY A N 1
ATOM 688 C CA . GLY A 1 86 ? 1.118 1.310 -5.140 1.00 97.94 86 GLY A CA 1
ATOM 689 C C . GLY A 1 86 ? -0.222 0.757 -4.651 1.00 97.94 86 GLY A C 1
ATOM 690 O O . GLY A 1 86 ? -0.322 0.324 -3.507 1.00 97.94 86 GLY A O 1
ATOM 691 N N . MET A 1 87 ? -1.237 0.697 -5.515 1.00 98.00 87 MET A N 1
ATOM 692 C CA . MET A 1 87 ? -2.546 0.123 -5.188 1.00 98.00 87 MET A CA 1
ATOM 693 C C . MET A 1 87 ? -2.481 -1.378 -4.892 1.00 98.00 87 MET A C 1
ATOM 695 O O . MET A 1 87 ? -3.149 -1.847 -3.971 1.00 98.00 87 MET A O 1
ATOM 699 N N . ALA A 1 88 ? -1.649 -2.136 -5.611 1.00 98.06 88 ALA A N 1
ATOM 700 C CA . ALA A 1 88 ? -1.445 -3.554 -5.329 1.00 98.06 88 ALA A CA 1
ATOM 701 C C . ALA A 1 88 ? -0.853 -3.742 -3.922 1.00 98.06 88 ALA A C 1
ATOM 703 O O . ALA A 1 88 ? -1.337 -4.559 -3.133 1.00 98.06 88 ALA A O 1
ATOM 704 N N . LEU A 1 89 ? 0.133 -2.913 -3.566 1.00 98.50 89 LEU A N 1
ATOM 705 C CA . LEU A 1 89 ? 0.715 -2.889 -2.227 1.00 98.50 89 LEU A CA 1
ATOM 706 C C . LEU A 1 89 ? -0.282 -2.436 -1.157 1.00 98.50 89 LEU A C 1
ATOM 708 O O . LEU A 1 89 ? -0.277 -3.022 -0.079 1.00 98.50 89 LEU A O 1
ATOM 712 N N . VAL A 1 90 ? -1.161 -1.464 -1.431 1.00 98.69 90 VAL A N 1
ATOM 713 C CA . VAL A 1 90 ? -2.194 -1.008 -0.479 1.00 98.69 90 VAL A CA 1
ATOM 714 C C . VAL A 1 90 ? -3.013 -2.187 0.035 1.00 98.69 90 VAL A C 1
ATOM 716 O O . VAL A 1 90 ? -3.156 -2.342 1.246 1.00 98.69 90 VAL A O 1
ATOM 719 N N . PHE A 1 91 ? -3.503 -3.062 -0.848 1.00 98.44 91 PHE A N 1
ATOM 720 C CA . PHE A 1 91 ? -4.308 -4.208 -0.419 1.00 98.44 91 PHE A CA 1
ATOM 721 C C . PHE A 1 91 ? -3.531 -5.169 0.483 1.00 98.44 91 PHE A C 1
ATOM 723 O O . PHE A 1 91 ? -4.049 -5.608 1.511 1.00 98.44 91 PHE A O 1
ATOM 730 N N . HIS A 1 92 ? -2.271 -5.456 0.149 1.00 98.69 92 HIS A N 1
ATOM 731 C CA . HIS A 1 92 ? -1.404 -6.263 1.006 1.00 98.69 92 HIS A CA 1
ATOM 732 C C . HIS A 1 92 ? -1.130 -5.593 2.349 1.00 98.69 92 HIS A C 1
ATOM 734 O O . HIS A 1 92 ? -1.148 -6.263 3.381 1.00 98.69 92 HIS A O 1
ATOM 740 N N . VAL A 1 93 ? -0.896 -4.282 2.339 1.00 98.69 93 VAL A N 1
ATOM 741 C CA . VAL A 1 93 ? -0.581 -3.521 3.541 1.00 98.69 93 VAL A CA 1
ATOM 742 C C . VAL A 1 93 ? -1.765 -3.501 4.498 1.00 98.69 93 VAL A C 1
ATOM 744 O O . VAL A 1 93 ? -1.622 -3.796 5.684 1.00 98.69 93 VAL A O 1
ATOM 747 N N . VAL A 1 94 ? -2.958 -3.217 3.981 1.00 98.50 94 VAL A N 1
ATOM 748 C CA . VAL A 1 94 ? -4.179 -3.211 4.789 1.00 98.50 94 VAL A CA 1
ATOM 749 C C . VAL A 1 94 ? -4.492 -4.620 5.301 1.00 98.50 94 VAL A C 1
ATOM 751 O O . VAL A 1 94 ? -4.863 -4.760 6.463 1.00 98.50 94 VAL A O 1
ATOM 754 N N . ALA A 1 95 ? -4.290 -5.668 4.493 1.00 98.38 95 ALA A N 1
ATOM 755 C CA . ALA A 1 95 ? -4.485 -7.047 4.945 1.00 98.38 95 ALA A CA 1
ATOM 756 C C . ALA A 1 95 ? -3.581 -7.383 6.142 1.00 98.38 95 ALA A C 1
ATOM 758 O O . ALA A 1 95 ? -4.068 -7.829 7.175 1.00 98.38 95 ALA A O 1
ATOM 759 N N . ILE A 1 96 ? -2.282 -7.078 6.051 1.00 98.44 96 ILE A N 1
ATOM 760 C CA . ILE A 1 96 ? -1.341 -7.300 7.160 1.00 98.44 96 ILE A CA 1
ATOM 761 C C . ILE A 1 96 ? -1.723 -6.448 8.374 1.00 98.44 96 ILE A C 1
ATOM 763 O O . ILE A 1 96 ? -1.702 -6.946 9.494 1.00 98.44 96 ILE A O 1
ATOM 767 N N . TRP A 1 97 ? -2.107 -5.183 8.176 1.00 97.81 97 TRP A N 1
ATOM 768 C CA . TRP A 1 97 ? -2.543 -4.296 9.260 1.00 97.81 97 TRP A CA 1
ATOM 769 C C . TRP A 1 97 ? -3.721 -4.865 10.064 1.00 97.81 97 TRP A C 1
ATOM 771 O O . TRP A 1 97 ? -3.773 -4.720 11.296 1.00 97.81 97 TRP A O 1
ATOM 781 N N . VAL A 1 98 ? -4.651 -5.506 9.354 1.00 96.94 98 VAL A N 1
ATOM 782 C CA . VAL A 1 98 ? -5.804 -6.215 9.910 1.00 96.94 98 VAL A CA 1
ATOM 783 C C . VAL A 1 98 ? -5.350 -7.483 10.639 1.00 96.94 98 VAL A C 1
ATOM 785 O O . VAL A 1 98 ? -5.749 -7.681 11.783 1.00 96.94 98 VAL A O 1
ATOM 788 N N . ASP A 1 99 ? -4.466 -8.288 10.051 1.00 96.62 99 ASP A N 1
ATOM 789 C CA . ASP A 1 99 ? -3.973 -9.528 10.669 1.00 96.62 99 ASP A CA 1
ATOM 790 C C . ASP A 1 99 ? -3.203 -9.262 11.979 1.00 96.62 99 ASP A C 1
ATOM 792 O O . ASP A 1 99 ? -3.335 -9.996 12.957 1.00 96.62 99 ASP A O 1
ATOM 796 N N . ILE A 1 100 ? -2.443 -8.163 12.054 1.00 96.19 100 ILE A N 1
ATOM 797 C CA . ILE A 1 100 ? -1.632 -7.817 13.233 1.00 96.19 100 ILE A CA 1
ATOM 798 C C . ILE A 1 100 ? -2.395 -6.995 14.287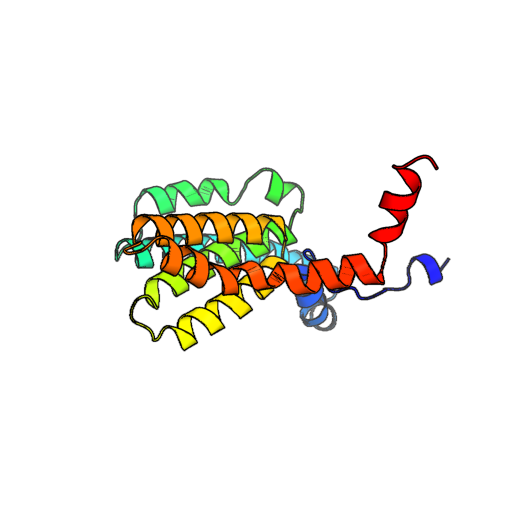 1.00 96.19 100 ILE A C 1
ATOM 800 O O . ILE A 1 100 ? -1.773 -6.307 15.101 1.00 96.19 100 ILE A O 1
ATOM 804 N N . ARG A 1 101 ? -3.739 -6.999 14.299 1.00 92.50 101 ARG A N 1
ATOM 805 C CA . ARG A 1 101 ? -4.577 -6.242 15.269 1.00 92.50 101 ARG A CA 1
ATOM 806 C C . ARG A 1 101 ? -4.213 -6.481 16.730 1.00 92.50 101 ARG A C 1
ATOM 808 O O . ARG A 1 101 ? -4.230 -5.535 17.512 1.00 92.50 101 ARG A O 1
ATOM 815 N N . GLY A 1 102 ? -3.856 -7.715 17.078 1.00 93.06 102 GLY A N 1
ATOM 816 C CA . GLY A 1 102 ? -3.433 -8.089 18.430 1.00 93.06 102 GLY A CA 1
ATOM 817 C C . GLY A 1 102 ? -1.966 -7.790 18.751 1.00 93.06 102 GLY A C 1
ATOM 818 O O . GLY A 1 102 ? -1.546 -7.997 19.886 1.00 93.06 102 GLY A O 1
ATOM 819 N N . ALA A 1 103 ? -1.169 -7.331 17.782 1.00 96.00 103 ALA A N 1
ATOM 820 C CA . ALA A 1 103 ? 0.251 -7.081 17.999 1.00 96.00 103 ALA A CA 1
ATOM 821 C C . ALA A 1 103 ? 0.488 -5.847 18.896 1.00 96.00 103 ALA A C 1
ATOM 823 O O . ALA A 1 103 ? -0.313 -4.905 18.883 1.00 96.00 103 ALA A O 1
ATOM 824 N N . PRO A 1 104 ? 1.616 -5.801 19.633 1.00 96.69 104 PRO A N 1
ATOM 825 C CA . PRO A 1 104 ? 1.991 -4.636 20.428 1.00 96.69 104 PRO A CA 1
ATOM 826 C C . PRO A 1 104 ? 2.010 -3.340 19.607 1.00 96.69 104 PRO A C 1
ATOM 828 O O . PRO A 1 104 ? 2.429 -3.328 18.447 1.00 96.69 104 PRO A O 1
ATOM 831 N N . VAL A 1 105 ? 1.620 -2.226 20.238 1.00 94.38 105 VAL A N 1
ATOM 832 C CA . VAL A 1 105 ? 1.514 -0.905 19.586 1.00 94.38 105 VAL A CA 1
ATOM 833 C C . VAL A 1 105 ? 2.818 -0.495 18.900 1.00 94.38 105 VAL A C 1
ATOM 835 O O . VAL A 1 105 ? 2.775 0.038 17.799 1.00 94.38 105 VAL A O 1
ATOM 838 N N . VAL A 1 106 ? 3.972 -0.792 19.504 1.00 96.38 106 VAL A N 1
ATOM 839 C CA . VAL A 1 106 ? 5.290 -0.478 18.927 1.00 96.38 106 VAL A CA 1
ATOM 840 C C . VAL A 1 106 ? 5.473 -1.145 17.562 1.00 96.38 106 VAL A C 1
ATOM 842 O O . VAL A 1 106 ? 5.807 -0.470 16.592 1.00 96.38 106 VAL A O 1
ATOM 845 N N . TRP A 1 107 ? 5.177 -2.443 17.453 1.00 97.38 107 TRP A N 1
ATOM 846 C CA . TRP A 1 107 ? 5.300 -3.180 16.193 1.00 97.38 107 TRP A CA 1
ATOM 847 C C . TRP A 1 107 ? 4.300 -2.712 15.143 1.00 97.38 107 TRP A C 1
ATOM 849 O O . TRP A 1 107 ? 4.651 -2.587 13.971 1.00 97.38 107 TRP A O 1
ATOM 859 N N . ARG A 1 108 ? 3.077 -2.379 15.566 1.00 96.62 108 ARG A N 1
ATOM 860 C CA . ARG A 1 108 ? 2.065 -1.779 14.689 1.00 96.62 108 ARG A CA 1
ATOM 861 C C . ARG A 1 108 ? 2.532 -0.426 14.140 1.00 96.62 108 ARG A C 1
ATOM 863 O O . ARG A 1 108 ? 2.403 -0.187 12.944 1.00 96.62 108 ARG A O 1
ATOM 870 N N . SER A 1 109 ? 3.124 0.426 14.974 1.00 97.25 109 SER A N 1
ATOM 871 C CA . SER A 1 109 ? 3.652 1.731 14.557 1.00 97.25 109 SER A CA 1
ATOM 872 C C . SER A 1 109 ? 4.853 1.611 13.619 1.00 97.25 109 SER A C 1
ATOM 874 O O . SER A 1 109 ? 4.901 2.318 12.617 1.00 97.25 109 SER A O 1
ATOM 876 N N . ILE A 1 110 ? 5.791 0.699 13.903 1.00 98.06 110 ILE A N 1
ATOM 877 C CA . ILE A 1 110 ? 6.937 0.415 13.022 1.00 98.06 110 ILE A CA 1
ATOM 878 C C . ILE A 1 110 ? 6.437 -0.047 11.652 1.00 98.06 110 ILE A C 1
ATOM 880 O O . ILE A 1 110 ? 6.851 0.486 10.624 1.00 98.06 110 ILE A O 1
ATOM 884 N N . TYR A 1 111 ? 5.502 -0.997 11.640 1.00 98.38 111 TYR A N 1
ATOM 885 C CA . TYR A 1 111 ? 4.896 -1.486 10.412 1.00 98.38 111 TYR A CA 1
ATOM 886 C C . TYR A 1 111 ? 4.233 -0.356 9.612 1.00 98.38 111 TYR A C 1
ATOM 888 O O . TYR A 1 111 ? 4.537 -0.182 8.436 1.00 98.38 111 TYR A O 1
ATOM 896 N N . ALA A 1 112 ? 3.378 0.439 10.259 1.00 98.31 112 ALA A N 1
ATOM 897 C CA . ALA A 1 112 ? 2.678 1.559 9.638 1.00 98.31 112 ALA A CA 1
ATOM 898 C C . ALA A 1 112 ? 3.641 2.589 9.026 1.00 98.31 112 ALA A C 1
ATOM 900 O O . ALA A 1 112 ? 3.435 3.023 7.895 1.00 98.31 112 ALA A O 1
ATOM 901 N N . PHE A 1 113 ? 4.715 2.930 9.742 1.00 98.38 113 PHE A N 1
ATOM 902 C CA . PHE A 1 113 ? 5.741 3.864 9.280 1.00 98.38 113 PHE A CA 1
ATOM 903 C C . PHE A 1 113 ? 6.398 3.396 7.975 1.00 98.38 113 PHE A C 1
ATOM 905 O O . PHE A 1 113 ? 6.388 4.111 6.971 1.00 98.38 113 PHE A O 1
ATOM 912 N N . PHE A 1 114 ? 6.933 2.172 7.959 1.00 98.38 114 PHE A N 1
ATOM 913 C CA . PHE A 1 114 ? 7.630 1.652 6.782 1.00 98.38 114 PHE A CA 1
ATOM 914 C C . PHE A 1 114 ? 6.675 1.310 5.637 1.00 98.38 114 PHE A C 1
ATOM 916 O O . PHE A 1 114 ? 7.005 1.552 4.477 1.00 98.38 114 PHE A O 1
ATOM 923 N N . ALA A 1 115 ? 5.476 0.808 5.935 1.00 98.50 115 ALA A N 1
ATOM 924 C CA . ALA A 1 115 ? 4.473 0.517 4.918 1.00 98.50 115 ALA A CA 1
ATOM 925 C C . ALA A 1 115 ? 3.973 1.793 4.224 1.00 98.50 115 ALA A C 1
ATOM 927 O O . ALA A 1 115 ? 3.826 1.804 3.001 1.00 98.50 115 ALA A O 1
ATOM 928 N N . ALA A 1 116 ? 3.762 2.881 4.974 1.00 98.38 116 ALA A N 1
ATOM 929 C CA . ALA A 1 116 ? 3.387 4.169 4.402 1.00 98.38 116 ALA A CA 1
ATOM 930 C C . ALA A 1 116 ? 4.470 4.712 3.464 1.00 98.38 116 ALA A C 1
ATOM 932 O O . ALA A 1 116 ? 4.150 5.138 2.356 1.00 98.38 116 ALA A O 1
ATOM 933 N N . LEU A 1 117 ? 5.743 4.649 3.875 1.00 97.75 117 LEU A N 1
ATOM 934 C CA . LEU A 1 117 ? 6.875 5.044 3.033 1.00 97.75 117 LEU A CA 1
ATOM 935 C C . LEU A 1 117 ? 6.974 4.187 1.770 1.00 97.75 117 LEU A C 1
ATOM 937 O O . LEU A 1 117 ? 7.137 4.732 0.685 1.00 97.75 117 LEU A O 1
ATOM 941 N N . LEU A 1 118 ? 6.821 2.868 1.890 1.00 97.88 118 LEU A N 1
ATOM 942 C CA . LEU A 1 118 ? 6.886 1.949 0.755 1.00 97.88 118 LEU A CA 1
ATOM 943 C C . LEU A 1 118 ? 5.792 2.233 -0.285 1.00 97.88 118 LEU A C 1
ATOM 945 O O . LEU A 1 118 ? 6.074 2.320 -1.481 1.00 97.88 118 LEU A O 1
ATOM 949 N N . VAL A 1 119 ? 4.544 2.398 0.160 1.00 98.38 119 VAL A N 1
ATOM 950 C CA . VAL A 1 119 ? 3.425 2.702 -0.743 1.00 98.38 119 VAL A CA 1
ATOM 951 C C . VAL A 1 119 ? 3.581 4.093 -1.349 1.00 98.38 119 VAL A C 1
ATOM 953 O O . VAL A 1 119 ? 3.346 4.262 -2.544 1.00 98.38 119 VAL A O 1
ATOM 956 N N . TRP A 1 120 ? 4.021 5.076 -0.560 1.00 97.88 120 TRP A N 1
ATOM 957 C CA . TRP A 1 120 ? 4.295 6.418 -1.062 1.00 97.88 120 TRP A CA 1
ATOM 958 C C . TRP A 1 120 ? 5.381 6.428 -2.138 1.00 97.88 120 TRP A C 1
ATOM 960 O O . TRP A 1 120 ? 5.171 7.058 -3.172 1.00 97.88 120 TRP A O 1
ATOM 970 N N . LEU A 1 121 ? 6.493 5.712 -1.922 1.00 96.19 121 LEU A N 1
ATOM 971 C CA . LEU A 1 121 ? 7.574 5.576 -2.903 1.00 96.19 121 LEU A CA 1
ATOM 972 C C . LEU A 1 121 ? 7.049 5.059 -4.241 1.00 96.19 121 LEU A C 1
ATOM 974 O O . LEU A 1 121 ? 7.526 5.488 -5.286 1.00 96.19 121 LEU A O 1
ATOM 978 N N . CYS A 1 122 ? 6.049 4.175 -4.219 1.00 96.75 122 CYS A N 1
ATOM 979 C CA . CYS A 1 122 ? 5.369 3.754 -5.436 1.00 96.75 122 CYS A CA 1
ATOM 980 C C . CYS A 1 122 ? 4.505 4.881 -5.996 1.00 96.75 122 CYS A C 1
ATOM 982 O O . CYS A 1 122 ? 4.698 5.265 -7.141 1.00 96.75 122 CYS A O 1
ATOM 984 N N . HIS A 1 123 ? 3.568 5.426 -5.216 1.00 96.62 123 HIS A N 1
ATOM 985 C CA . HIS A 1 123 ? 2.760 6.554 -5.670 1.00 96.62 123 HIS A CA 1
ATOM 986 C C . HIS A 1 123 ? 2.122 7.347 -4.524 1.00 96.62 123 HIS A C 1
ATOM 988 O O . HIS A 1 123 ? 1.460 6.787 -3.645 1.00 96.62 123 HIS A O 1
ATOM 994 N N . THR A 1 124 ? 2.188 8.680 -4.603 1.00 95.94 124 THR A N 1
ATOM 995 C CA . THR A 1 124 ? 1.605 9.570 -3.577 1.00 95.94 124 THR A CA 1
ATOM 996 C C . THR A 1 124 ? 0.095 9.380 -3.418 1.00 95.94 124 THR A C 1
ATOM 998 O O . THR A 1 124 ? -0.396 9.213 -2.304 1.00 95.94 124 THR A O 1
ATOM 1001 N N . SER A 1 125 ? -0.660 9.338 -4.517 1.00 95.75 125 SER A N 1
ATOM 1002 C CA . SER A 1 125 ? -2.110 9.117 -4.437 1.00 95.75 125 SER A CA 1
ATOM 1003 C C . SER A 1 125 ? -2.469 7.749 -3.837 1.00 95.75 125 SER A C 1
ATOM 1005 O O . SER A 1 125 ? -3.474 7.647 -3.138 1.00 95.75 125 SER A O 1
ATOM 1007 N N . ALA A 1 126 ? -1.670 6.698 -4.082 1.00 97.69 126 ALA A N 1
ATOM 1008 C CA . ALA A 1 126 ? -1.941 5.366 -3.534 1.00 97.69 126 ALA A CA 1
ATOM 1009 C C . ALA A 1 126 ? -1.739 5.358 -2.012 1.00 97.69 126 ALA A C 1
ATOM 1011 O O . ALA A 1 126 ? -2.546 4.789 -1.280 1.00 97.69 126 ALA A O 1
ATOM 1012 N N . TRP A 1 127 ? -0.724 6.080 -1.524 1.00 98.38 127 TRP A N 1
ATOM 1013 C CA . TRP A 1 127 ? -0.562 6.356 -0.096 1.00 98.38 127 TRP A CA 1
ATOM 1014 C C . TRP A 1 127 ? -1.770 7.105 0.491 1.00 98.38 127 TRP A C 1
ATOM 1016 O O . TRP A 1 127 ? -2.231 6.758 1.577 1.00 98.38 127 TRP A O 1
ATOM 1026 N N . GLY A 1 128 ? -2.347 8.062 -0.242 1.00 97.94 128 GLY A N 1
ATOM 1027 C CA . GLY A 1 128 ? -3.594 8.722 0.156 1.00 97.94 128 GLY A CA 1
ATOM 1028 C C . GLY A 1 128 ? -4.761 7.740 0.329 1.00 97.94 128 GLY A C 1
ATOM 1029 O O . GLY A 1 128 ? -5.448 7.770 1.350 1.00 97.94 128 GLY A O 1
ATOM 1030 N N . VAL A 1 129 ? -4.948 6.818 -0.622 1.00 98.25 129 VAL A N 1
ATOM 1031 C CA . VAL A 1 129 ? -5.979 5.765 -0.532 1.00 98.25 129 VAL A CA 1
ATOM 1032 C C . VAL A 1 129 ? -5.724 4.823 0.646 1.00 98.25 129 VAL A C 1
ATOM 1034 O O . VAL A 1 129 ? -6.650 4.524 1.398 1.00 98.25 129 VAL A O 1
ATOM 1037 N N . LEU A 1 130 ? -4.475 4.397 0.857 1.00 98.62 130 LEU A N 1
ATOM 1038 C CA . LEU A 1 130 ? -4.077 3.618 2.033 1.00 98.62 130 LEU A CA 1
ATOM 1039 C C . LEU A 1 130 ? -4.467 4.333 3.332 1.00 98.62 130 LEU A C 1
ATOM 1041 O O . LEU A 1 130 ? -5.086 3.724 4.205 1.00 98.62 130 LEU A O 1
ATOM 1045 N N . GLY A 1 131 ? -4.134 5.622 3.438 1.00 97.88 131 GLY A N 1
ATOM 1046 C CA . GLY A 1 131 ? -4.470 6.455 4.586 1.00 97.88 131 GLY A CA 1
ATOM 1047 C C . GLY A 1 131 ? -5.973 6.490 4.845 1.00 97.88 131 GLY A C 1
ATOM 1048 O O . GLY A 1 131 ? -6.392 6.264 5.975 1.00 97.88 131 GLY A O 1
ATOM 1049 N N . LEU A 1 132 ? -6.791 6.682 3.805 1.00 98.25 132 LEU A N 1
ATOM 1050 C CA . LEU A 1 132 ? -8.253 6.668 3.923 1.00 98.25 132 LEU A CA 1
ATOM 1051 C C . LEU A 1 132 ? -8.793 5.320 4.413 1.00 98.25 132 LEU A C 1
ATOM 1053 O O . LEU A 1 132 ? -9.649 5.297 5.296 1.00 98.25 132 LEU A O 1
ATOM 1057 N N . ILE A 1 133 ? -8.292 4.199 3.886 1.00 97.94 133 ILE A N 1
ATOM 1058 C CA . ILE A 1 133 ? -8.752 2.862 4.290 1.00 97.94 133 ILE A CA 1
ATOM 1059 C C . ILE A 1 133 ? -8.370 2.581 5.746 1.00 97.94 133 ILE A C 1
ATOM 1061 O O . ILE A 1 133 ? -9.218 2.184 6.546 1.00 97.94 133 ILE A O 1
ATOM 1065 N N . VAL A 1 134 ? -7.106 2.807 6.115 1.00 97.50 134 VAL A N 1
ATOM 1066 C CA . VAL A 1 134 ? -6.632 2.550 7.480 1.00 97.50 134 VAL A CA 1
ATOM 1067 C C . VAL A 1 134 ? -7.290 3.496 8.483 1.00 97.50 134 VAL A C 1
ATOM 1069 O O . VAL A 1 134 ? -7.689 3.048 9.560 1.00 97.50 134 VAL A O 1
ATOM 1072 N N . ALA A 1 135 ? -7.465 4.770 8.128 1.00 97.44 135 ALA A N 1
ATOM 1073 C CA . ALA A 1 135 ? -8.204 5.721 8.946 1.00 97.44 135 ALA A CA 1
ATOM 1074 C C . ALA A 1 135 ? -9.673 5.313 9.080 1.00 97.44 135 ALA A C 1
ATOM 1076 O O . ALA A 1 135 ? -10.201 5.376 10.182 1.00 97.44 135 ALA A O 1
ATOM 1077 N N . GLY A 1 136 ? -10.320 4.835 8.014 1.00 97.44 136 GLY A N 1
ATOM 1078 C CA . GLY A 1 136 ? -11.693 4.331 8.059 1.00 97.44 136 GLY A CA 1
ATOM 1079 C C . GLY A 1 136 ? -11.856 3.153 9.022 1.00 97.44 136 GLY A C 1
ATOM 1080 O O . GLY A 1 136 ? -12.731 3.183 9.887 1.00 97.44 136 GLY A O 1
ATOM 1081 N N . ILE A 1 137 ? -10.962 2.161 8.940 1.00 94.69 137 ILE A N 1
ATOM 1082 C CA . ILE A 1 137 ? -10.928 1.010 9.858 1.00 94.69 137 ILE A CA 1
ATOM 1083 C C . ILE A 1 137 ? -10.676 1.478 11.298 1.00 94.69 137 ILE A C 1
ATOM 1085 O O . ILE A 1 137 ? -11.444 1.169 12.208 1.00 94.69 137 ILE A O 1
ATOM 1089 N N . GLY A 1 138 ? -9.619 2.267 11.512 1.00 94.81 138 GLY A N 1
ATOM 1090 C CA . GLY A 1 138 ? -9.243 2.755 12.838 1.00 94.81 138 GLY A CA 1
ATOM 1091 C C . GLY A 1 138 ? -10.303 3.664 13.458 1.00 94.81 138 GLY A C 1
ATOM 1092 O O . GLY A 1 138 ? -10.509 3.631 14.669 1.00 94.81 138 GLY A O 1
ATOM 1093 N N . PHE A 1 139 ? -11.006 4.446 12.637 1.00 96.50 139 PHE A N 1
ATOM 1094 C CA . PHE A 1 139 ? -12.117 5.277 13.069 1.00 96.50 139 PHE A CA 1
ATOM 1095 C C . PHE A 1 139 ? -13.296 4.403 13.482 1.00 96.50 139 PHE A C 1
ATOM 1097 O O . PHE A 1 139 ? -13.813 4.601 14.576 1.00 96.50 139 PHE A O 1
ATOM 1104 N N . ALA A 1 140 ? -13.694 3.413 12.680 1.00 94.62 140 ALA A N 1
ATOM 1105 C CA . ALA A 1 140 ? -14.778 2.493 13.032 1.00 94.62 140 ALA A CA 1
ATOM 1106 C C . ALA A 1 140 ? -14.520 1.750 14.359 1.00 94.62 140 ALA A C 1
ATOM 1108 O O . ALA A 1 140 ? -15.444 1.532 15.136 1.00 94.62 140 ALA A O 1
ATOM 1109 N N . GLU A 1 141 ? -13.259 1.436 14.659 1.00 91.19 141 GLU A N 1
ATOM 1110 C CA . GLU A 1 141 ? -12.843 0.688 15.856 1.00 91.19 141 GLU A CA 1
ATOM 1111 C C . GLU A 1 141 ? -12.448 1.578 17.049 1.00 91.19 141 GLU A C 1
ATOM 1113 O O . GLU A 1 141 ? -12.036 1.083 18.106 1.00 91.19 141 GLU A O 1
ATOM 1118 N N . ARG A 1 142 ? -12.532 2.906 16.904 1.00 94.38 142 ARG A N 1
ATOM 1119 C CA . ARG A 1 142 ? -11.987 3.839 17.897 1.00 94.38 142 ARG A CA 1
ATOM 1120 C C . ARG A 1 142 ? -12.742 3.756 19.226 1.00 94.38 142 ARG A C 1
ATOM 1122 O O . ARG A 1 142 ? -13.954 3.918 19.294 1.00 94.38 142 ARG A O 1
ATOM 1129 N N . LYS A 1 143 ? -11.985 3.638 20.318 1.00 92.00 143 LYS A N 1
ATOM 1130 C CA . LYS A 1 143 ? -12.484 3.872 21.690 1.00 92.00 143 LYS A CA 1
ATOM 1131 C C . LYS A 1 143 ? -12.252 5.306 22.170 1.00 92.00 143 LYS A C 1
ATOM 1133 O O . LYS A 1 143 ? -12.876 5.760 23.118 1.00 92.00 143 LYS A O 1
ATOM 1138 N N . SER A 1 144 ? -11.313 6.010 21.543 1.00 96.00 144 SER A N 1
ATOM 1139 C CA . SER A 1 144 ? -10.938 7.387 21.865 1.00 96.00 144 SER A CA 1
ATOM 1140 C C . SER A 1 144 ? -10.483 8.084 20.592 1.00 96.00 144 SER A C 1
ATOM 1142 O O . SER A 1 144 ? -9.649 7.550 19.859 1.00 96.00 144 SER A O 1
ATOM 1144 N N . PHE A 1 145 ? -11.009 9.285 20.352 1.00 96.00 145 PHE A N 1
ATOM 1145 C CA . PHE A 1 145 ? -10.642 10.090 19.190 1.00 96.00 145 PHE A CA 1
ATOM 1146 C C . PHE A 1 145 ? -9.164 10.501 19.218 1.00 96.00 145 PHE A C 1
ATOM 1148 O O . PHE A 1 145 ? -8.474 10.390 18.212 1.00 96.00 145 PHE A O 1
ATOM 1155 N N . VAL A 1 146 ? -8.638 10.867 20.392 1.00 95.88 146 VAL A N 1
ATOM 1156 C CA . VAL A 1 146 ? -7.224 11.242 20.551 1.00 95.88 146 VAL A CA 1
A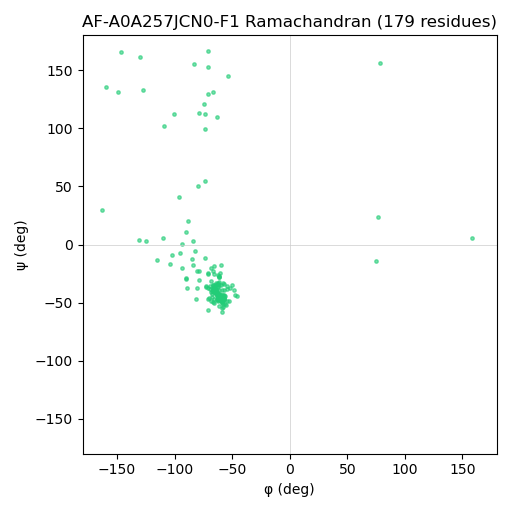TOM 1157 C C . VAL A 1 146 ? -6.302 10.065 20.234 1.00 95.88 146 VAL A C 1
ATOM 1159 O O . VAL A 1 146 ? -5.356 10.213 19.465 1.00 95.88 146 VAL A O 1
ATOM 1162 N N . ARG A 1 147 ? -6.593 8.871 20.774 1.00 92.69 147 ARG A N 1
ATOM 1163 C CA . ARG A 1 147 ? -5.785 7.671 20.488 1.00 92.69 147 ARG A CA 1
ATOM 1164 C C . ARG A 1 147 ? -5.842 7.286 19.014 1.00 92.69 147 ARG A C 1
ATOM 1166 O O . ARG A 1 147 ? -4.824 6.873 18.468 1.00 92.69 147 ARG A O 1
ATOM 1173 N N . PHE A 1 148 ? -7.001 7.454 18.379 1.00 94.94 148 PHE A N 1
ATOM 1174 C CA . PHE A 1 148 ? -7.137 7.296 16.936 1.00 94.94 148 PHE A CA 1
ATOM 1175 C C . PHE A 1 148 ? -6.198 8.255 16.190 1.00 94.94 148 PHE A C 1
ATOM 1177 O O . PHE A 1 148 ? -5.348 7.780 15.440 1.00 94.94 148 PHE A O 1
ATOM 1184 N N . CYS A 1 149 ? -6.251 9.563 16.463 1.00 96.06 149 CYS A N 1
ATOM 1185 C CA . CYS A 1 149 ? -5.374 10.544 15.816 1.00 96.06 149 CYS A CA 1
ATOM 1186 C C . CYS A 1 149 ? -3.884 10.217 16.011 1.00 96.06 149 CYS A C 1
ATOM 1188 O O . CYS A 1 149 ? -3.121 10.228 15.050 1.00 96.06 149 CYS A O 1
ATOM 1190 N N . VAL A 1 150 ? -3.474 9.845 17.229 1.00 95.06 150 VAL A N 1
ATOM 1191 C CA . VAL A 1 150 ? -2.084 9.445 17.517 1.00 95.06 150 VAL A CA 1
ATOM 1192 C C . VAL A 1 150 ? -1.685 8.192 16.735 1.00 95.06 150 VAL A C 1
ATOM 1194 O O . VAL A 1 150 ? -0.586 8.131 16.189 1.00 95.06 150 VAL A O 1
ATOM 1197 N N . SER A 1 151 ? -2.580 7.207 16.616 1.00 93.56 151 SER A N 1
ATOM 1198 C CA . SER A 1 151 ? -2.313 5.985 15.846 1.00 93.56 151 SER A CA 1
ATOM 1199 C C . SER A 1 151 ? -2.151 6.227 14.341 1.00 93.56 151 SER A C 1
ATOM 1201 O O . SER A 1 151 ? -1.589 5.379 13.651 1.00 93.56 151 SER A O 1
ATOM 1203 N N . MET A 1 152 ? -2.615 7.375 13.831 1.00 96.62 152 MET A N 1
ATOM 1204 C CA . MET A 1 152 ? -2.458 7.763 12.427 1.00 96.62 152 MET A CA 1
ATOM 1205 C C . MET A 1 152 ? -1.106 8.428 12.135 1.00 96.62 152 MET A C 1
ATOM 1207 O O . MET A 1 152 ? -0.695 8.462 10.978 1.00 96.62 152 MET A O 1
ATOM 1211 N N . LEU A 1 153 ? -0.378 8.906 13.153 1.00 97.00 153 LEU A N 1
ATOM 1212 C CA . LEU A 1 153 ? 0.896 9.612 12.959 1.00 97.00 153 LEU A CA 1
ATOM 1213 C C . LEU A 1 153 ? 1.945 8.794 12.184 1.00 97.00 153 LEU A C 1
ATOM 1215 O O . LEU A 1 153 ? 2.547 9.355 11.269 1.00 97.00 153 LEU A O 1
ATOM 1219 N N . PRO A 1 154 ? 2.153 7.487 12.447 1.00 97.75 154 PRO A N 1
ATOM 1220 C CA . PRO A 1 154 ? 3.106 6.700 11.664 1.00 97.75 154 PRO A CA 1
ATOM 1221 C C . PRO A 1 154 ? 2.727 6.595 10.180 1.00 97.75 154 PRO A C 1
ATOM 1223 O O . PRO A 1 154 ? 3.604 6.603 9.323 1.00 97.75 154 PRO A O 1
ATOM 1226 N N . TRP A 1 155 ? 1.431 6.569 9.852 1.00 97.94 155 TRP A N 1
ATOM 1227 C CA . TRP A 1 155 ? 0.963 6.538 8.461 1.00 97.94 155 TRP A CA 1
ATOM 1228 C C . TRP A 1 155 ? 1.242 7.844 7.708 1.00 97.94 155 TRP A C 1
ATOM 1230 O O . TRP A 1 155 ? 1.296 7.848 6.479 1.00 97.94 155 TRP A O 1
ATOM 1240 N N . ALA A 1 156 ? 1.463 8.942 8.433 1.00 97.06 156 ALA A N 1
ATOM 1241 C CA . ALA A 1 156 ? 1.837 10.238 7.880 1.00 97.06 156 ALA A CA 1
ATOM 1242 C C . ALA A 1 156 ? 3.351 10.384 7.621 1.00 97.06 156 ALA A C 1
ATOM 1244 O O . ALA A 1 156 ? 3.787 11.444 7.173 1.00 97.06 156 ALA A O 1
ATOM 1245 N N . ALA A 1 157 ? 4.157 9.339 7.854 1.00 96.81 157 ALA A N 1
ATOM 1246 C CA . ALA A 1 157 ? 5.609 9.362 7.658 1.00 96.81 157 ALA A CA 1
ATOM 1247 C C . ALA A 1 157 ? 6.082 9.941 6.306 1.00 96.81 157 ALA A C 1
ATOM 1249 O O . ALA A 1 157 ? 7.052 10.702 6.318 1.00 96.81 157 ALA A O 1
ATOM 1250 N N . PRO A 1 158 ? 5.410 9.686 5.162 1.00 96.06 158 PRO A N 1
ATOM 1251 C CA . PRO A 1 158 ? 5.795 10.273 3.876 1.00 96.06 158 PRO A CA 1
ATOM 1252 C C . PRO A 1 158 ? 5.780 11.802 3.805 1.00 96.06 158 PRO A C 1
ATOM 1254 O O . PRO A 1 158 ? 6.425 12.374 2.931 1.00 96.06 158 PRO A O 1
ATOM 1257 N N . ILE A 1 159 ? 5.104 12.487 4.731 1.00 94.31 159 ILE A N 1
ATOM 1258 C CA . ILE A 1 159 ? 5.140 13.952 4.801 1.00 94.31 159 ILE A CA 1
ATOM 1259 C C . ILE A 1 159 ? 6.571 14.446 5.061 1.00 94.31 159 ILE A C 1
ATOM 1261 O O . ILE A 1 159 ? 6.969 15.466 4.506 1.00 94.31 159 ILE A O 1
ATOM 1265 N N . LEU A 1 160 ? 7.378 13.712 5.837 1.00 91.06 160 LEU A N 1
ATOM 1266 C CA . LEU A 1 160 ? 8.758 14.097 6.152 1.00 91.06 160 LEU A CA 1
ATOM 1267 C C . LEU A 1 160 ? 9.632 14.249 4.890 1.00 91.06 160 LEU A C 1
ATOM 1269 O O . LEU A 1 160 ? 10.133 15.354 4.664 1.00 91.06 160 LEU A O 1
ATOM 1273 N N . PRO A 1 161 ? 9.802 13.221 4.029 1.00 90.56 161 PRO A N 1
ATOM 1274 C CA . PRO A 1 161 ? 10.583 13.375 2.805 1.00 90.56 161 PRO A CA 1
ATOM 1275 C C . PRO A 1 161 ? 9.961 14.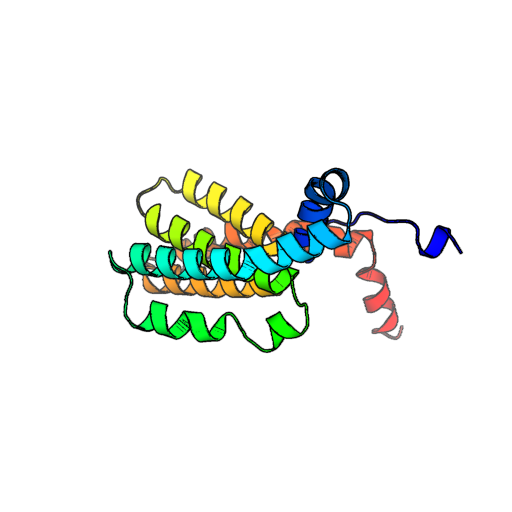378 1.823 1.00 90.56 161 PRO A C 1
ATOM 1277 O O . PRO A 1 161 ? 10.704 15.103 1.166 1.00 90.56 161 PRO A O 1
ATOM 1280 N N . MET A 1 162 ? 8.628 14.499 1.753 1.00 88.75 162 MET A N 1
ATOM 1281 C CA . MET A 1 162 ? 7.980 15.515 0.909 1.00 88.75 162 MET A CA 1
ATOM 1282 C C . MET A 1 162 ? 8.312 16.950 1.347 1.00 88.75 162 MET A C 1
ATOM 1284 O O . MET A 1 162 ? 8.549 17.814 0.500 1.00 88.75 162 MET A O 1
ATOM 1288 N N . LEU A 1 163 ? 8.332 17.218 2.657 1.00 87.88 163 LEU A N 1
ATOM 1289 C CA . LEU A 1 163 ? 8.694 18.528 3.199 1.00 87.88 163 LEU A CA 1
ATOM 1290 C C . LEU A 1 163 ? 10.173 18.832 2.964 1.00 87.88 163 LEU A C 1
ATOM 1292 O O . LEU A 1 163 ? 10.498 19.920 2.490 1.00 87.88 163 LEU A O 1
ATOM 1296 N N . ILE A 1 164 ? 11.058 17.863 3.220 1.00 85.50 164 ILE A N 1
ATOM 1297 C CA . ILE A 1 164 ? 12.498 17.997 2.950 1.00 85.50 164 ILE A CA 1
ATOM 1298 C C . ILE A 1 164 ? 12.733 18.318 1.469 1.00 85.50 164 ILE A C 1
ATOM 1300 O O . ILE A 1 164 ? 13.473 19.249 1.144 1.00 85.50 164 ILE A O 1
ATOM 1304 N N . TRP A 1 165 ? 12.066 17.598 0.566 1.00 77.19 165 TRP A N 1
ATOM 1305 C CA . TRP A 1 165 ? 12.149 17.845 -0.871 1.00 77.19 165 TRP A CA 1
ATOM 1306 C C . TRP A 1 165 ? 11.660 19.251 -1.248 1.00 77.19 165 TRP A C 1
ATOM 1308 O O . TRP A 1 165 ? 12.345 19.969 -1.980 1.00 77.19 165 TRP A O 1
ATOM 1318 N N . ARG A 1 166 ? 10.522 19.699 -0.693 1.00 75.00 166 ARG A N 1
ATOM 1319 C CA . ARG A 1 166 ? 10.018 21.063 -0.932 1.00 75.00 166 ARG A CA 1
ATOM 1320 C C . ARG A 1 166 ? 11.013 22.136 -0.501 1.00 75.00 166 ARG A C 1
ATOM 1322 O O . ARG A 1 166 ? 11.193 23.106 -1.234 1.00 75.00 166 ARG A O 1
ATOM 1329 N N . VAL A 1 167 ? 11.638 21.980 0.663 1.00 73.81 167 VAL A N 1
ATOM 1330 C CA . VAL A 1 167 ? 12.586 22.967 1.202 1.00 73.81 167 VAL A CA 1
ATOM 1331 C C . VAL A 1 167 ? 13.881 23.008 0.388 1.00 73.81 167 VAL A C 1
ATOM 1333 O O . VAL A 1 167 ? 14.436 24.082 0.186 1.00 73.81 167 VAL A O 1
ATOM 1336 N N . THR A 1 168 ? 14.352 21.867 -0.117 1.00 69.00 168 THR A N 1
ATOM 1337 C CA . THR A 1 168 ? 15.682 21.763 -0.738 1.00 69.00 168 THR A CA 1
ATOM 1338 C C . THR A 1 168 ? 15.712 22.028 -2.244 1.00 69.00 168 THR A C 1
ATOM 1340 O O . THR A 1 168 ? 16.743 22.472 -2.744 1.00 69.00 168 THR A O 1
ATOM 1343 N N . LYS A 1 169 ? 14.627 21.760 -2.989 1.00 61.84 169 LYS A N 1
ATOM 1344 C CA . LYS A 1 169 ? 14.677 21.694 -4.467 1.00 61.84 169 LYS A CA 1
ATOM 1345 C C . LYS A 1 169 ? 13.605 22.502 -5.227 1.00 61.84 169 LYS A C 1
ATOM 1347 O O . LYS A 1 169 ? 13.611 22.441 -6.451 1.00 61.84 1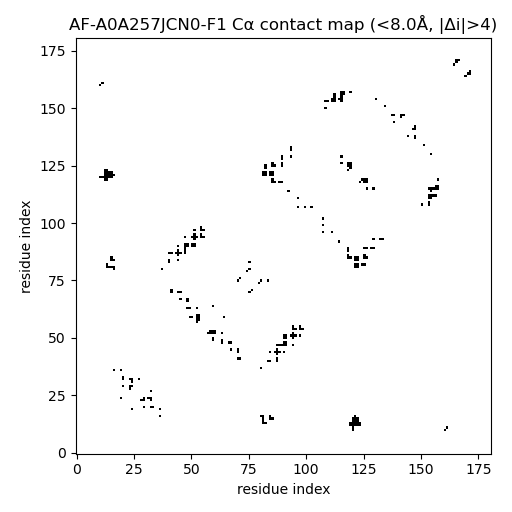69 LYS A O 1
ATOM 1352 N N . GLY A 1 170 ? 12.725 23.290 -4.583 1.00 53.53 170 GLY A N 1
ATOM 1353 C CA . GLY A 1 170 ? 11.863 24.214 -5.361 1.00 53.53 170 GLY A CA 1
ATOM 1354 C C . GLY A 1 170 ? 10.551 24.734 -4.762 1.00 53.53 170 GLY A C 1
ATOM 1355 O O . GLY A 1 170 ? 9.816 25.432 -5.454 1.00 53.53 170 GLY A O 1
ATOM 1356 N N . GLY A 1 171 ? 10.222 24.459 -3.498 1.00 45.53 171 GLY A N 1
ATOM 1357 C CA . GLY A 1 171 ? 8.990 24.972 -2.880 1.00 45.53 171 GLY A CA 1
ATOM 1358 C C . GLY A 1 171 ? 8.994 26.482 -2.601 1.00 45.53 171 GLY A C 1
ATOM 1359 O O . GLY A 1 171 ? 7.926 27.086 -2.551 1.00 45.53 171 GLY A O 1
ATOM 1360 N N . GLY A 1 172 ? 10.174 27.095 -2.448 1.00 46.56 172 GLY A N 1
ATOM 1361 C CA . GLY A 1 172 ? 10.324 28.536 -2.193 1.00 46.56 172 GLY A CA 1
ATOM 1362 C C . GLY A 1 172 ? 10.184 29.423 -3.436 1.00 46.56 172 GLY A C 1
ATOM 1363 O O . GLY A 1 172 ? 9.820 30.587 -3.311 1.00 46.56 172 GLY A O 1
ATOM 1364 N N . VAL A 1 173 ? 10.407 28.876 -4.635 1.00 50.03 173 VAL A N 1
ATOM 1365 C CA . VAL A 1 173 ? 10.413 29.657 -5.888 1.00 50.03 173 VAL A CA 1
ATOM 1366 C C . VAL A 1 173 ? 8.989 29.949 -6.379 1.00 50.03 173 VAL A C 1
ATOM 1368 O O . VAL A 1 173 ? 8.732 31.005 -6.947 1.00 50.03 173 VAL A O 1
ATOM 1371 N N . LEU A 1 174 ? 8.022 29.062 -6.105 1.00 46.19 174 LEU A N 1
ATOM 1372 C CA . LEU A 1 174 ? 6.618 29.314 -6.455 1.00 46.19 174 LEU A CA 1
ATOM 1373 C C . LEU A 1 174 ? 5.974 30.374 -5.548 1.00 46.19 174 LEU A C 1
ATOM 1375 O O . LEU A 1 174 ? 5.214 31.191 -6.044 1.00 46.19 174 LEU A O 1
ATOM 1379 N N . ALA A 1 175 ? 6.302 30.427 -4.252 1.00 48.28 175 ALA A N 1
ATOM 1380 C CA . ALA A 1 175 ? 5.754 31.452 -3.354 1.00 48.28 175 ALA A CA 1
ATOM 1381 C C . ALA A 1 175 ? 6.235 32.872 -3.714 1.00 48.28 175 ALA A C 1
ATOM 1383 O O . ALA A 1 175 ? 5.459 33.819 -3.624 1.00 48.28 175 ALA A O 1
ATOM 1384 N N . GLN A 1 176 ? 7.480 33.008 -4.184 1.00 51.06 176 GLN A N 1
ATOM 1385 C CA . GLN A 1 176 ? 8.050 34.289 -4.622 1.00 51.06 176 GLN A CA 1
ATOM 1386 C C . GLN A 1 176 ? 7.365 34.867 -5.871 1.00 51.06 176 GLN A C 1
ATOM 1388 O O . GLN A 1 176 ? 7.351 36.079 -6.040 1.00 51.06 176 GLN A O 1
ATOM 1393 N N . ASN A 1 177 ? 6.753 34.026 -6.712 1.00 53.88 177 ASN A N 1
ATOM 1394 C CA . ASN A 1 177 ? 6.080 34.462 -7.942 1.00 53.88 177 ASN A CA 1
ATOM 1395 C C . ASN A 1 177 ? 4.564 34.685 -7.779 1.00 53.88 177 ASN A C 1
ATOM 1397 O O . ASN A 1 177 ? 3.912 35.121 -8.724 1.00 53.88 177 ASN A O 1
ATOM 1401 N N . TRP A 1 178 ? 3.984 34.337 -6.625 1.00 53.31 178 TRP A N 1
ATOM 1402 C CA . TRP A 1 178 ? 2.538 34.443 -6.368 1.00 53.31 178 TRP A CA 1
ATOM 1403 C C . TRP A 1 178 ? 2.173 35.633 -5.481 1.00 53.31 178 TRP A C 1
ATOM 1405 O O . TRP A 1 178 ? 1.009 36.027 -5.445 1.00 53.31 178 TRP A O 1
ATOM 1415 N N . TRP A 1 179 ? 3.150 36.208 -4.779 1.00 49.72 179 TRP A N 1
ATOM 1416 C CA . TRP A 1 179 ? 2.965 37.430 -4.010 1.00 49.72 179 TRP A CA 1
ATOM 1417 C C . TRP A 1 179 ? 3.712 38.571 -4.701 1.00 49.72 179 TRP A C 1
ATOM 1419 O O . TRP A 1 179 ? 4.937 38.629 -4.579 1.00 49.72 179 TRP A O 1
ATOM 1429 N N . PRO A 1 180 ? 3.029 39.464 -5.440 1.00 49.38 180 PRO A N 1
ATOM 1430 C CA . PRO A 1 180 ? 3.673 40.685 -5.890 1.00 49.38 180 PRO A CA 1
ATOM 1431 C C . PRO A 1 180 ? 4.046 41.482 -4.634 1.00 49.38 180 PRO A C 1
ATOM 1433 O O . PRO A 1 180 ? 3.166 41.929 -3.895 1.00 49.38 180 PRO A O 1
ATOM 1436 N N . MET A 1 181 ? 5.344 41.574 -4.345 1.00 48.19 181 MET A N 1
ATOM 1437 C CA . MET A 1 181 ? 5.880 42.728 -3.628 1.00 48.19 181 MET A CA 1
ATOM 1438 C C . MET A 1 181 ? 6.024 43.871 -4.623 1.00 48.19 181 MET A C 1
ATOM 1440 O O . MET A 1 181 ? 6.526 43.600 -5.738 1.00 48.19 181 MET A O 1
#

Mean predicted aligned error: 6.2 Å